Protein AF-A0A497SD34-F1 (afdb_monomer)

Sequence (184 aa):
MWEIKKKVIQKITNEESRISRSPGRIFIALFVFFVISQVVYNSGVLFSMNYYTEDKYITIWSDIILSLSGSSPEMGFFYISIIFGMVASILFVSVYMFLGRGLKKGPMERGLEYGMLVFMVGILPSSFFLYLLFNITEIIALWTFQNLIVYMAGGLAVGGILSEPIEKPAVNEEKTDRNRDKSQ

Solvent-accessible surface area (backbone atoms only — not comparable to full-atom values): 10232 Å² total; per-residue (Å²): 113,68,70,57,52,51,53,50,52,52,48,54,61,63,69,60,51,52,65,57,81,51,64,68,44,51,54,51,32,31,51,51,33,29,51,49,41,50,54,52,50,56,55,44,48,68,74,46,48,64,64,76,70,38,77,92,42,54,88,74,52,51,69,66,58,54,64,47,46,72,89,47,89,39,70,64,61,57,52,50,52,51,52,52,37,49,53,50,18,52,50,54,51,51,49,41,69,64,56,52,62,77,42,92,46,56,44,45,59,33,11,34,52,50,12,48,47,50,33,60,70,54,48,49,54,52,47,54,52,49,39,75,74,66,71,49,63,68,65,48,52,51,51,52,52,49,47,46,50,36,30,36,54,32,18,29,50,36,20,51,56,32,36,56,81,79,74,70,75,76,75,74,66,84,62,66,63,72,65,62,77,77,75,123

Mean predicted aligned error: 10.29 Å

Radius of gyration: 24.01 Å; Cα contacts (8 Å, |Δi|>4): 146; chains: 1; bounding box: 76×30×66 Å

Secondary structure (DSSP, 8-state):
-HHHHHHHHHHHHHHS--B---HHHHHHHHHHHHHHHHHHHHHHHHHHHHHHHSGGGGGGS-HHHHHHTSSS--HHHHHHHHHHHHHHHHHHHHHHHHHGGG--S-HHHHHHHHHHHHIIIIIHHHHHHHHHHH--HHHHHHHHHHHHHHHHHHHHHHHHHHBPP-------GGGTGGGTTT--

Foldseek 3Di:
DVVVVVVVVVVLLVLQAQQDPPVVLLVVLLVVLLVLLCVLVVVLCVVCVVLCVDPVNVVVDDVVCVVCPVPHVDCVVVVVSSVVSSVVSCVLLVVCSVCLRVDRDALQVSLQVSLVCCLVVPPPVVLVVCCVVRVPVPSSVSVSVSSSSSSRVSSRSSSVSRDDPSPPPPPCPVPPVVVVVVPD

pLDDT: mean 80.27, std 16.06, range [43.84, 97.75]

Structure (mmCIF, N/CA/C/O backbone):
data_AF-A0A497SD34-F1
#
_entry.id   AF-A0A497SD34-F1
#
loop_
_atom_site.group_PDB
_atom_site.id
_atom_site.type_symbol
_atom_site.label_atom_id
_atom_site.label_alt_id
_atom_site.label_comp_id
_atom_site.label_asym_id
_atom_site.label_entity_id
_atom_site.label_seq_id
_atom_site.pdbx_PDB_ins_code
_atom_site.Cartn_x
_atom_site.Cartn_y
_atom_site.Cartn_z
_atom_site.occupancy
_atom_site.B_iso_or_equiv
_atom_site.auth_seq_id
_atom_site.auth_comp_id
_atom_site.auth_asym_id
_atom_site.auth_atom_id
_atom_site.pdbx_PDB_model_num
ATOM 1 N N . MET A 1 1 ? -35.160 18.254 28.421 1.00 61.06 1 MET A N 1
ATOM 2 C CA . MET A 1 1 ? -35.106 17.786 27.011 1.00 61.06 1 MET A CA 1
ATOM 3 C C . MET A 1 1 ? -33.742 18.040 26.349 1.00 61.06 1 MET A C 1
ATOM 5 O O . MET A 1 1 ? -33.233 17.143 25.688 1.00 61.06 1 MET A O 1
ATOM 9 N N . TRP A 1 2 ? -33.110 19.203 26.557 1.00 66.44 2 TRP A N 1
ATOM 10 C CA . TRP A 1 2 ? -31.787 19.540 25.995 1.00 66.44 2 TRP A CA 1
ATOM 11 C C . TRP A 1 2 ? -30.629 18.653 26.501 1.00 66.44 2 TRP A C 1
ATOM 13 O O . TRP A 1 2 ? -29.853 18.135 25.703 1.00 66.44 2 TRP A O 1
ATOM 23 N N . GLU A 1 3 ? -30.586 18.367 27.804 1.00 72.44 3 GLU A N 1
ATOM 24 C CA . GLU A 1 3 ? -29.583 17.476 28.420 1.00 72.44 3 GLU A CA 1
ATOM 25 C C . GLU A 1 3 ? -29.652 16.024 27.914 1.00 72.44 3 GLU A C 1
ATOM 27 O O . GLU A 1 3 ? -28.634 15.352 27.752 1.00 72.44 3 GLU A O 1
ATOM 32 N N . ILE A 1 4 ? -30.857 15.546 27.587 1.00 73.75 4 ILE A N 1
ATOM 33 C CA . ILE A 1 4 ? -31.065 14.200 27.034 1.00 73.75 4 ILE A CA 1
ATOM 34 C C . ILE A 1 4 ? -30.513 14.138 25.607 1.00 73.75 4 ILE A C 1
ATOM 36 O O . ILE A 1 4 ? -29.789 13.204 25.275 1.00 73.75 4 ILE A O 1
ATOM 40 N N . LYS A 1 5 ? -30.767 15.168 24.786 1.00 73.38 5 LYS A N 1
ATOM 41 C CA . LYS A 1 5 ? -30.186 15.255 23.439 1.00 73.38 5 LYS A CA 1
ATOM 42 C C . LYS A 1 5 ? -28.658 15.303 23.483 1.00 73.38 5 LYS A C 1
ATOM 44 O O . LYS A 1 5 ? -28.029 14.589 22.712 1.00 73.38 5 LYS A O 1
ATOM 49 N N . LYS A 1 6 ? -28.056 16.063 24.407 1.00 72.69 6 LYS A N 1
ATOM 50 C CA . LYS A 1 6 ? -26.592 16.093 24.581 1.00 72.69 6 LYS A CA 1
ATOM 51 C C . LYS A 1 6 ? -26.019 14.723 24.925 1.00 72.69 6 LYS A C 1
ATOM 53 O O . LYS A 1 6 ? -25.099 14.280 24.248 1.00 72.69 6 LYS A O 1
ATOM 58 N N . LYS A 1 7 ? -26.587 14.023 25.912 1.00 67.38 7 LYS A N 1
ATOM 59 C CA . LYS A 1 7 ? -26.113 12.683 26.296 1.00 67.38 7 LYS A CA 1
ATOM 60 C C . LYS A 1 7 ? -26.270 11.658 25.176 1.00 67.38 7 LYS A C 1
ATOM 62 O O . LYS A 1 7 ? -25.373 10.846 24.984 1.00 67.38 7 LYS A O 1
ATOM 67 N N . VAL A 1 8 ? -27.366 11.714 24.420 1.00 65.88 8 VAL A N 1
ATOM 68 C CA . VAL A 1 8 ? -27.593 10.821 23.273 1.00 65.88 8 VAL A CA 1
ATOM 69 C C . VAL A 1 8 ? -26.589 11.107 22.155 1.00 65.88 8 VAL A C 1
ATOM 71 O O . VAL A 1 8 ? -25.939 10.183 21.683 1.00 65.88 8 VAL A O 1
ATOM 74 N N . ILE A 1 9 ? -26.377 12.376 21.798 1.00 60.44 9 ILE A N 1
ATOM 75 C CA . ILE A 1 9 ? -25.391 12.769 20.778 1.00 60.44 9 ILE A CA 1
ATOM 76 C C . ILE A 1 9 ? -23.980 12.364 21.212 1.00 60.44 9 ILE A C 1
ATOM 78 O O . ILE A 1 9 ? -23.229 11.798 20.424 1.00 60.44 9 ILE A O 1
ATOM 82 N N . GLN A 1 10 ? -23.623 12.589 22.474 1.00 59.44 10 GLN A N 1
ATOM 83 C CA . GLN A 1 10 ? -22.298 12.276 23.001 1.00 59.44 10 GLN A CA 1
ATOM 84 C C . GLN A 1 10 ? -22.057 10.763 23.103 1.00 59.44 10 GLN A C 1
ATOM 86 O O . GLN A 1 10 ? -20.938 10.312 22.871 1.00 59.44 10 GLN A O 1
ATOM 91 N N . LYS A 1 11 ? -23.100 9.972 23.385 1.00 56.00 11 LYS A N 1
ATOM 92 C CA . LYS A 1 11 ? -23.031 8.506 23.385 1.00 56.00 11 LYS A CA 1
ATOM 93 C C . LYS A 1 11 ? -22.869 7.946 21.969 1.00 56.00 11 LYS A C 1
ATOM 95 O O . LYS A 1 11 ? -21.960 7.155 21.759 1.00 56.00 11 LYS A O 1
ATOM 100 N N . ILE A 1 12 ? -23.648 8.442 21.003 1.00 56.28 12 ILE A N 1
ATOM 101 C CA . ILE A 1 12 ? -23.523 8.071 19.581 1.00 56.28 12 ILE A CA 1
ATOM 102 C C . ILE A 1 12 ? -22.124 8.428 19.057 1.00 56.28 12 ILE A C 1
ATOM 104 O O . ILE A 1 12 ? -21.470 7.613 18.416 1.00 56.28 12 ILE A O 1
ATOM 108 N N . THR A 1 13 ? -21.610 9.607 19.423 1.00 53.09 13 THR A N 1
ATOM 109 C CA . THR A 1 13 ? -20.268 10.055 19.010 1.00 53.09 13 THR A CA 1
ATOM 110 C C . THR A 1 13 ? -19.147 9.201 19.625 1.00 53.09 13 THR A C 1
ATOM 112 O O . THR A 1 13 ? -18.112 9.010 18.996 1.00 53.09 13 THR A O 1
ATOM 115 N N . ASN A 1 14 ? -19.337 8.666 20.838 1.00 51.91 14 ASN A N 1
ATOM 116 C CA . ASN A 1 14 ? -18.354 7.800 21.505 1.00 51.91 14 ASN A CA 1
ATOM 117 C C . ASN A 1 14 ? -18.433 6.322 21.080 1.00 51.91 14 ASN A C 1
ATOM 119 O O . ASN A 1 14 ? -17.429 5.619 21.196 1.00 51.91 14 ASN A O 1
ATOM 123 N N . GLU A 1 15 ? -19.590 5.846 20.613 1.00 50.09 15 GLU A N 1
ATOM 124 C CA . GLU A 1 15 ? -19.766 4.486 20.077 1.00 50.09 15 GLU A CA 1
ATOM 125 C C . GLU A 1 15 ? -19.260 4.361 18.626 1.00 50.09 15 GLU A C 1
ATOM 127 O O . GLU A 1 15 ? -18.756 3.306 18.251 1.00 50.09 15 GLU A O 1
ATOM 132 N N . GLU A 1 16 ? -19.295 5.430 17.821 1.00 51.03 16 GLU A N 1
ATOM 133 C CA . GLU A 1 16 ? -18.934 5.366 16.393 1.00 51.03 16 GLU A CA 1
ATOM 134 C C . GLU A 1 16 ? -17.423 5.339 16.076 1.00 51.03 16 GLU A C 1
ATOM 136 O O . GLU A 1 16 ? -17.045 5.008 14.950 1.00 51.03 16 GLU A O 1
ATOM 141 N N . SER A 1 17 ? -16.513 5.675 17.001 1.00 52.88 17 SER A N 1
ATOM 142 C CA . SER A 1 17 ? -15.123 5.997 16.611 1.00 52.88 17 SER A CA 1
ATOM 143 C C . SER A 1 17 ? -14.003 5.314 17.401 1.00 52.88 17 SER A C 1
ATOM 145 O O . SER A 1 17 ? -12.902 5.871 17.503 1.00 52.88 17 SER A O 1
ATOM 147 N N . ARG A 1 18 ? -14.209 4.113 17.949 1.00 68.25 18 ARG A N 1
ATOM 148 C CA . ARG A 1 18 ? -13.111 3.399 18.623 1.00 68.25 18 ARG A CA 1
ATOM 149 C C . ARG A 1 18 ? -12.191 2.682 17.632 1.00 68.25 18 ARG A C 1
ATOM 151 O O . ARG A 1 18 ? -12.310 1.489 17.367 1.00 68.25 18 ARG A O 1
ATOM 158 N N . ILE A 1 19 ? -11.240 3.443 17.089 1.00 74.88 19 ILE A N 1
ATOM 159 C CA . ILE A 1 19 ? -10.008 2.879 16.528 1.00 74.88 19 ILE A CA 1
ATOM 160 C C . ILE A 1 19 ? -9.183 2.347 17.700 1.00 74.88 19 ILE A C 1
ATOM 162 O O . ILE A 1 19 ? -8.800 3.108 18.593 1.00 74.88 19 ILE A O 1
ATOM 166 N N . SER A 1 20 ? -8.899 1.049 17.684 1.00 76.44 20 SER A N 1
ATOM 167 C CA . SER A 1 20 ? -8.093 0.394 18.701 1.00 76.44 20 SER A CA 1
ATOM 168 C C . SER A 1 20 ? -6.677 0.959 18.709 1.00 76.44 20 SER A C 1
ATOM 170 O O . SER A 1 20 ? -6.015 1.051 17.677 1.00 76.44 20 SER A O 1
ATOM 172 N N . ARG A 1 21 ? -6.196 1.309 19.903 1.00 77.44 21 ARG A N 1
ATOM 173 C CA . ARG A 1 21 ? -4.810 1.747 20.140 1.00 77.44 21 ARG A CA 1
ATOM 174 C C . ARG A 1 21 ? -3.919 0.625 20.665 1.00 77.44 21 ARG A C 1
ATOM 176 O O . ARG A 1 21 ? -2.822 0.890 21.148 1.00 77.44 21 ARG A O 1
ATOM 183 N N . SER A 1 22 ? -4.401 -0.615 20.626 1.00 87.69 22 SER A N 1
ATOM 184 C CA . SER A 1 22 ? -3.612 -1.746 21.101 1.00 87.69 22 SER A CA 1
ATOM 185 C C . SER A 1 22 ? -2.403 -1.954 20.178 1.00 87.69 22 SER A C 1
ATOM 187 O O . SER A 1 22 ? -2.580 -2.084 18.963 1.00 87.69 22 SER A O 1
ATOM 189 N N . PRO A 1 23 ? -1.174 -2.006 20.723 1.00 89.69 23 PRO A N 1
ATOM 190 C CA . PRO A 1 23 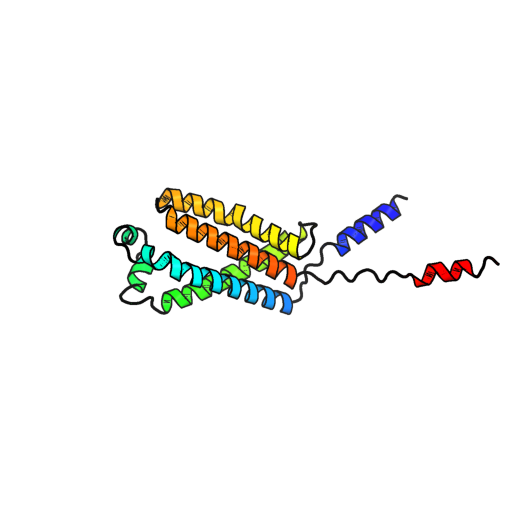? 0.031 -2.135 19.908 1.00 89.69 23 PRO A CA 1
ATOM 191 C C . PRO A 1 23 ? -0.003 -3.404 19.048 1.00 89.69 23 PRO A C 1
ATOM 193 O O . PRO A 1 23 ? 0.360 -3.355 17.879 1.00 89.69 23 PRO A O 1
ATOM 196 N N . GLY A 1 24 ? -0.544 -4.512 19.571 1.00 92.31 24 GLY A N 1
ATOM 197 C CA . GLY A 1 24 ? -0.685 -5.763 18.821 1.00 92.31 24 GLY A CA 1
ATOM 198 C C . GLY A 1 24 ? -1.530 -5.627 17.549 1.00 92.31 24 GLY A C 1
ATOM 199 O O . GLY A 1 24 ? -1.120 -6.099 16.494 1.00 92.31 24 GLY A O 1
ATOM 200 N N . ARG A 1 25 ? -2.671 -4.927 17.601 1.00 92.25 25 ARG A N 1
ATOM 201 C CA . ARG A 1 25 ? -3.522 -4.732 16.411 1.00 92.25 25 ARG A CA 1
ATOM 202 C C . ARG A 1 25 ? -2.874 -3.799 15.395 1.00 92.25 25 ARG A C 1
ATOM 204 O O . ARG A 1 25 ? -3.052 -4.007 14.200 1.00 92.25 25 ARG A O 1
ATOM 211 N N . ILE A 1 26 ? -2.090 -2.825 15.858 1.00 94.38 26 ILE A N 1
ATOM 212 C CA . ILE A 1 26 ? -1.293 -1.956 14.984 1.00 94.38 26 ILE A CA 1
ATOM 213 C C . ILE A 1 26 ? -0.243 -2.789 14.244 1.00 94.38 26 ILE A C 1
ATOM 215 O O . ILE A 1 26 ? -0.182 -2.718 13.022 1.00 94.38 26 ILE A O 1
ATOM 219 N N . PHE A 1 27 ? 0.519 -3.637 14.944 1.00 96.00 27 PHE A N 1
ATOM 220 C CA . PHE A 1 27 ? 1.496 -4.525 14.303 1.00 96.00 27 PHE A CA 1
ATOM 221 C C . PHE A 1 27 ? 0.853 -5.483 13.296 1.00 96.00 27 PHE A C 1
ATOM 223 O O . PHE A 1 27 ? 1.378 -5.651 12.197 1.00 96.00 27 PHE A O 1
ATOM 230 N N . ILE A 1 28 ? -0.307 -6.057 13.624 1.00 96.00 28 ILE A N 1
ATOM 231 C CA . ILE A 1 28 ? -1.051 -6.918 12.696 1.00 96.00 28 ILE A CA 1
ATOM 232 C C . ILE A 1 28 ? -1.504 -6.120 11.466 1.00 96.00 28 ILE A C 1
ATOM 234 O O . ILE A 1 28 ? -1.324 -6.586 10.347 1.00 96.00 28 ILE A O 1
ATOM 238 N N . ALA A 1 29 ? -2.040 -4.910 11.643 1.00 95.81 29 ALA A N 1
ATOM 239 C CA . ALA A 1 29 ? -2.465 -4.062 10.530 1.00 95.81 29 ALA A CA 1
ATOM 240 C C . ALA A 1 29 ? -1.293 -3.681 9.610 1.00 95.81 29 ALA A C 1
ATOM 242 O O . ALA A 1 29 ? -1.430 -3.750 8.389 1.00 95.81 29 ALA A O 1
ATOM 243 N N . LEU A 1 30 ? -0.136 -3.335 10.190 1.00 96.88 30 LEU A N 1
ATOM 244 C CA . LEU A 1 30 ? 1.100 -3.055 9.454 1.00 96.88 30 LEU A CA 1
ATOM 245 C C . LEU A 1 30 ? 1.537 -4.259 8.625 1.00 96.88 30 LEU A C 1
ATOM 247 O O . LEU A 1 30 ? 1.790 -4.128 7.430 1.00 96.88 30 LEU A O 1
ATOM 251 N N . PHE A 1 31 ? 1.595 -5.431 9.255 1.00 97.69 31 PHE A N 1
ATOM 252 C CA . PHE A 1 31 ? 2.020 -6.659 8.599 1.00 97.69 31 PHE A CA 1
ATOM 253 C C . PHE A 1 31 ? 1.056 -7.075 7.483 1.00 97.69 31 PHE A C 1
ATOM 255 O O . PHE A 1 31 ? 1.489 -7.424 6.390 1.00 97.69 31 PHE A O 1
ATOM 262 N N . VAL A 1 32 ? -0.254 -6.990 7.721 1.00 97.50 32 VAL A N 1
ATOM 263 C CA . VAL A 1 32 ? -1.266 -7.346 6.720 1.00 97.50 32 VAL A 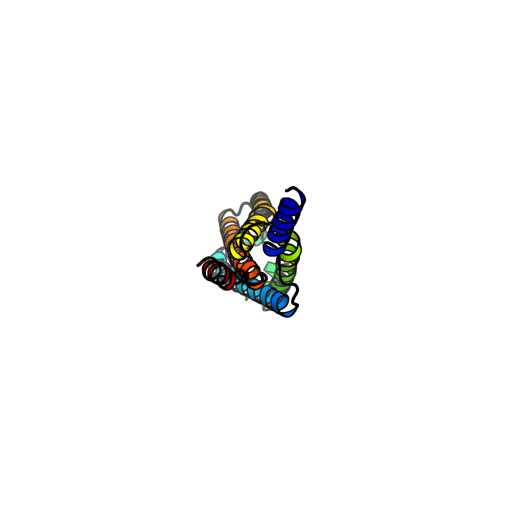CA 1
ATOM 264 C C . VAL A 1 32 ? -1.215 -6.401 5.523 1.00 97.50 32 VAL A C 1
ATOM 266 O O . VAL A 1 32 ? -1.203 -6.873 4.388 1.00 97.50 32 VAL A O 1
ATOM 269 N N . PHE A 1 33 ? -1.127 -5.085 5.744 1.00 97.62 33 PHE A N 1
ATOM 270 C CA . PHE A 1 33 ? -0.975 -4.132 4.643 1.00 97.62 33 PHE A CA 1
ATOM 271 C C . PHE A 1 33 ? 0.316 -4.385 3.853 1.00 97.62 33 PHE A C 1
ATOM 273 O O . PHE A 1 33 ? 0.285 -4.412 2.621 1.00 97.62 33 PHE A O 1
ATOM 280 N N . PHE A 1 34 ? 1.428 -4.644 4.549 1.00 97.75 34 PHE A N 1
ATOM 281 C CA . PHE A 1 34 ? 2.698 -5.004 3.923 1.00 97.75 34 PHE A CA 1
ATOM 282 C C . PHE A 1 34 ? 2.541 -6.220 3.006 1.00 97.75 34 PHE A C 1
ATOM 284 O O . PHE A 1 34 ? 2.872 -6.135 1.825 1.00 97.75 34 PHE A O 1
ATOM 291 N N . VAL A 1 35 ? 1.972 -7.320 3.506 1.00 97.44 35 VAL A N 1
ATOM 292 C CA . VAL A 1 35 ? 1.769 -8.547 2.721 1.00 97.44 35 VAL A CA 1
ATOM 293 C C . VAL A 1 35 ? 0.876 -8.293 1.507 1.00 97.44 35 VAL A C 1
ATOM 295 O O . VAL A 1 35 ? 1.233 -8.704 0.405 1.00 97.44 35 VAL A O 1
ATOM 298 N N . ILE A 1 36 ? -0.242 -7.575 1.674 1.00 97.38 36 ILE A N 1
ATOM 299 C CA . ILE A 1 36 ? -1.132 -7.207 0.560 1.00 97.38 36 ILE A CA 1
ATOM 300 C C . ILE A 1 36 ? -0.346 -6.448 -0.514 1.00 97.38 36 ILE A C 1
ATOM 302 O O . ILE A 1 36 ? -0.405 -6.809 -1.689 1.00 97.38 36 ILE A O 1
ATOM 306 N N . SER A 1 37 ? 0.422 -5.432 -0.112 1.00 96.06 37 SER A N 1
ATOM 307 C CA . SER A 1 37 ? 1.215 -4.629 -1.042 1.00 96.06 37 SER A CA 1
ATOM 308 C C . SER A 1 37 ? 2.248 -5.475 -1.791 1.00 96.06 37 SER A C 1
ATOM 310 O O . SER A 1 37 ? 2.335 -5.395 -3.013 1.00 96.06 37 SER A O 1
ATOM 312 N N . GLN A 1 38 ? 2.961 -6.362 -1.091 1.00 94.81 38 GLN A N 1
ATOM 313 C CA . GLN A 1 38 ? 3.960 -7.236 -1.698 1.00 94.81 38 GLN A CA 1
ATOM 314 C C . GLN A 1 38 ? 3.328 -8.198 -2.701 1.00 94.81 38 GLN A C 1
ATOM 316 O O . GLN A 1 38 ? 3.844 -8.339 -3.805 1.00 94.81 38 GLN A O 1
ATOM 321 N N . VAL A 1 39 ? 2.204 -8.832 -2.364 1.00 95.44 39 VAL A N 1
ATOM 322 C CA . VAL A 1 39 ? 1.530 -9.763 -3.279 1.00 95.44 39 VAL A CA 1
ATOM 323 C C . VAL A 1 39 ? 1.089 -9.048 -4.555 1.00 95.44 39 VAL A C 1
ATOM 325 O O . VAL A 1 39 ? 1.348 -9.544 -5.653 1.00 95.44 39 VAL A O 1
ATOM 328 N N . VAL A 1 40 ? 0.467 -7.874 -4.432 1.00 95.81 40 VAL A N 1
ATOM 329 C CA . VAL A 1 40 ? -0.031 -7.129 -5.596 1.00 95.81 40 VAL A CA 1
ATOM 330 C C . VAL A 1 40 ? 1.121 -6.599 -6.448 1.00 95.81 40 VAL A C 1
ATOM 332 O O . VAL A 1 40 ? 1.089 -6.777 -7.663 1.00 95.81 40 VAL A O 1
ATOM 335 N N . TYR A 1 41 ? 2.157 -6.007 -5.845 1.00 92.06 41 TYR A N 1
ATOM 336 C CA . TYR A 1 41 ? 3.291 -5.476 -6.603 1.00 92.06 41 TYR A CA 1
ATOM 337 C C . TYR A 1 41 ? 4.119 -6.575 -7.265 1.00 92.06 41 TYR A C 1
ATOM 339 O O . TYR A 1 41 ? 4.454 -6.438 -8.437 1.00 92.06 41 TYR A O 1
ATOM 347 N N . ASN A 1 42 ? 4.387 -7.694 -6.583 1.00 89.69 42 ASN A N 1
ATOM 348 C CA . ASN A 1 42 ? 5.103 -8.814 -7.203 1.00 89.69 42 ASN A CA 1
ATOM 349 C C . ASN A 1 42 ? 4.297 -9.425 -8.356 1.00 89.69 42 ASN A C 1
ATOM 351 O O . ASN A 1 42 ? 4.855 -9.684 -9.418 1.00 89.69 42 ASN A O 1
ATOM 355 N N . SER A 1 43 ? 2.978 -9.584 -8.191 1.00 91.00 43 SER A N 1
ATOM 356 C CA . SER A 1 43 ? 2.105 -10.002 -9.299 1.00 91.00 43 SER A CA 1
ATOM 357 C C . SER A 1 43 ? 2.176 -9.001 -10.450 1.00 91.00 43 SER A C 1
ATOM 359 O O . SER A 1 43 ? 2.259 -9.380 -11.612 1.00 91.00 43 SER A O 1
ATOM 361 N N . GLY A 1 44 ? 2.192 -7.714 -10.118 1.00 87.88 44 GLY A N 1
ATOM 362 C CA . GLY A 1 44 ? 2.300 -6.623 -11.065 1.00 87.88 44 GLY A CA 1
ATOM 363 C C . GLY A 1 44 ? 3.568 -6.639 -11.910 1.00 87.88 44 GLY A C 1
ATOM 364 O O . GLY A 1 44 ? 3.481 -6.467 -13.123 1.00 87.88 44 GLY A O 1
ATOM 365 N N . VAL A 1 45 ? 4.716 -6.903 -11.283 1.00 84.38 45 VAL A N 1
ATOM 366 C CA . VAL A 1 45 ? 6.018 -7.020 -11.957 1.00 84.38 45 VAL A CA 1
ATOM 367 C C . VAL A 1 45 ? 6.001 -8.127 -13.010 1.00 84.38 45 VAL A C 1
ATOM 369 O O . VAL A 1 45 ? 6.531 -7.931 -14.101 1.00 84.38 45 VAL A O 1
ATOM 372 N N . LEU A 1 46 ? 5.341 -9.259 -12.734 1.00 85.06 46 LEU A N 1
ATOM 373 C CA . LEU A 1 46 ? 5.215 -10.347 -13.712 1.00 85.06 46 LEU A CA 1
ATOM 374 C C . LEU A 1 46 ? 4.474 -9.897 -14.979 1.00 85.06 46 LEU A C 1
ATOM 376 O O . LEU A 1 46 ? 4.849 -10.293 -16.079 1.00 85.06 46 LEU A O 1
ATOM 380 N N . PHE A 1 47 ? 3.455 -9.044 -14.839 1.00 85.88 47 PHE A N 1
ATOM 381 C CA . PHE A 1 47 ? 2.711 -8.506 -15.981 1.00 85.88 47 PHE A CA 1
ATOM 382 C C . PHE A 1 47 ? 3.441 -7.367 -16.695 1.00 85.88 47 PHE A C 1
ATOM 384 O O . PHE A 1 47 ? 3.237 -7.179 -17.892 1.00 85.88 47 PHE A O 1
ATOM 391 N N . SER A 1 48 ? 4.287 -6.608 -15.993 1.00 84.50 48 SER A N 1
ATOM 392 C CA . SER A 1 48 ? 5.016 -5.481 -16.579 1.00 84.50 48 SER A CA 1
ATOM 393 C C . SER A 1 48 ? 6.425 -5.822 -17.068 1.00 84.50 48 SER A C 1
ATOM 395 O O . SER A 1 48 ? 7.120 -4.927 -17.544 1.00 84.50 48 SER A O 1
ATOM 397 N N . MET A 1 49 ? 6.843 -7.092 -17.007 1.00 80.44 49 MET A N 1
ATOM 398 C CA . MET A 1 49 ? 8.216 -7.512 -17.320 1.00 80.44 49 MET A CA 1
ATOM 399 C C . MET A 1 49 ? 8.691 -7.081 -18.719 1.00 80.44 49 MET A C 1
ATOM 401 O O . MET A 1 49 ? 9.834 -6.655 -18.893 1.00 80.44 49 MET A O 1
ATOM 405 N N . ASN A 1 50 ? 7.795 -7.117 -19.707 1.00 81.62 50 ASN A N 1
ATOM 406 C CA . ASN A 1 50 ? 8.103 -6.726 -21.086 1.00 81.62 50 ASN A CA 1
ATOM 407 C C . ASN A 1 50 ? 8.508 -5.243 -21.190 1.00 81.62 50 ASN A C 1
ATOM 409 O O . ASN A 1 50 ? 9.437 -4.898 -21.913 1.00 81.62 50 ASN A O 1
ATOM 413 N N . TYR A 1 51 ? 7.911 -4.362 -20.383 1.00 80.69 51 TYR A N 1
ATOM 414 C CA . TYR A 1 51 ? 8.241 -2.933 -20.397 1.00 80.69 51 TYR A CA 1
ATOM 415 C C . TYR A 1 51 ? 9.630 -2.618 -19.823 1.00 80.69 51 TYR A C 1
ATOM 417 O O . TYR A 1 51 ? 10.183 -1.559 -20.114 1.00 80.69 51 TYR A O 1
ATOM 425 N N . TYR A 1 52 ? 10.204 -3.514 -19.017 1.00 75.62 52 TYR A N 1
ATOM 426 C CA . TYR A 1 52 ? 11.561 -3.348 -18.486 1.00 75.62 52 TYR A CA 1
ATOM 427 C C . TYR A 1 52 ? 12.645 -3.877 -19.429 1.00 75.62 52 TYR A C 1
ATOM 429 O O . TYR A 1 52 ? 13.818 -3.585 -19.223 1.00 75.62 52 TYR A O 1
ATOM 437 N N . THR A 1 53 ? 12.269 -4.665 -20.437 1.00 76.75 53 THR A N 1
ATOM 438 C CA . THR A 1 53 ? 13.212 -5.350 -21.335 1.00 76.75 53 THR A CA 1
ATOM 439 C C . THR A 1 53 ? 13.197 -4.801 -22.760 1.00 76.75 53 THR A C 1
ATOM 441 O O . THR A 1 53 ? 14.124 -5.061 -23.518 1.00 76.75 53 THR A O 1
ATOM 444 N N . GLU A 1 54 ? 12.184 -4.016 -23.131 1.00 79.56 54 GLU A N 1
ATOM 445 C CA . GLU A 1 54 ? 12.110 -3.367 -24.439 1.00 79.56 54 GLU A CA 1
ATOM 446 C C . GLU A 1 54 ? 13.041 -2.145 -24.544 1.00 79.56 54 GLU A C 1
ATOM 448 O O . GLU A 1 54 ? 12.949 -1.199 -23.756 1.00 79.56 54 GLU A O 1
ATOM 453 N N . ASP A 1 55 ? 13.866 -2.117 -25.598 1.00 78.56 55 ASP A N 1
ATOM 454 C CA . ASP A 1 55 ? 14.894 -1.088 -25.835 1.00 78.56 55 ASP A CA 1
ATOM 455 C C . ASP A 1 55 ? 14.361 0.352 -25.802 1.00 78.56 55 ASP A C 1
ATOM 457 O O . ASP A 1 55 ? 15.039 1.268 -25.334 1.00 78.56 55 ASP A O 1
ATOM 461 N N . LYS A 1 56 ? 13.116 0.570 -26.248 1.00 81.19 56 LYS A N 1
ATOM 462 C CA . LYS A 1 56 ? 12.483 1.902 -26.261 1.00 81.19 56 LYS A CA 1
ATOM 463 C C . LYS A 1 56 ? 12.241 2.495 -24.868 1.00 81.19 56 LYS A C 1
ATOM 465 O O . LYS A 1 56 ? 12.019 3.698 -24.777 1.00 81.19 56 LYS A O 1
ATOM 470 N N . TYR A 1 57 ? 12.252 1.685 -23.807 1.00 75.31 57 TYR A N 1
ATOM 471 C CA . TYR A 1 57 ? 11.976 2.131 -22.435 1.00 75.31 57 TYR A CA 1
ATOM 472 C C . TYR A 1 57 ? 13.223 2.175 -21.548 1.00 75.31 57 TYR A C 1
ATOM 474 O O . TYR A 1 57 ? 13.162 2.720 -20.448 1.00 75.31 57 TYR A O 1
ATOM 482 N N . ILE A 1 58 ? 14.364 1.669 -22.029 1.00 73.50 58 ILE A N 1
ATOM 483 C CA . ILE A 1 58 ? 15.627 1.606 -21.277 1.00 73.50 58 ILE A CA 1
ATOM 484 C C . ILE A 1 58 ? 16.065 2.989 -20.782 1.00 73.50 58 ILE A C 1
ATOM 486 O O . ILE A 1 58 ? 16.485 3.122 -19.640 1.00 73.50 58 ILE A O 1
ATOM 490 N N . THR A 1 59 ? 15.897 4.034 -21.592 1.00 74.56 59 THR A N 1
ATOM 491 C CA . THR A 1 59 ? 16.317 5.410 -21.267 1.00 74.56 59 THR A CA 1
ATOM 492 C C . THR A 1 59 ? 15.504 6.081 -20.157 1.00 74.56 59 THR A C 1
ATOM 494 O O . THR A 1 59 ? 15.897 7.139 -19.670 1.00 74.56 59 THR A O 1
ATOM 497 N N . ILE A 1 60 ? 14.363 5.501 -19.774 1.00 74.44 60 ILE A N 1
ATOM 498 C CA . ILE A 1 60 ? 13.450 6.051 -18.763 1.00 74.44 60 ILE A CA 1
ATOM 499 C C . ILE A 1 60 ? 13.754 5.477 -17.376 1.00 74.44 60 ILE A C 1
ATOM 501 O O . ILE A 1 60 ? 13.469 6.103 -16.351 1.00 74.44 60 ILE A O 1
ATOM 505 N N . TRP A 1 61 ? 14.359 4.294 -17.327 1.00 73.25 61 TRP A N 1
ATOM 506 C CA . TRP A 1 61 ? 14.773 3.675 -16.081 1.00 73.25 61 TRP A CA 1
ATOM 507 C C . TRP A 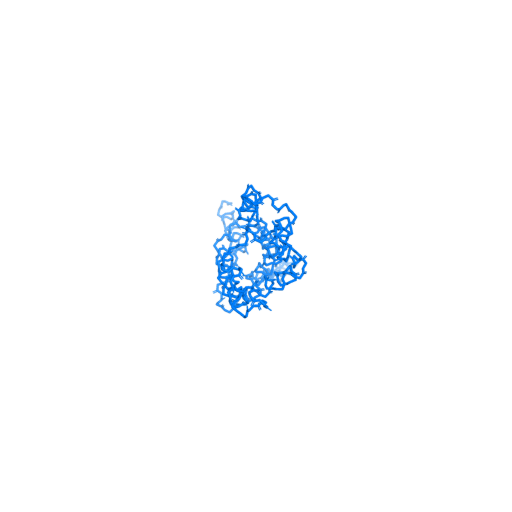1 61 ? 16.001 4.389 -15.524 1.00 73.25 61 TRP A C 1
ATOM 509 O O . TRP A 1 61 ? 16.912 4.758 -16.260 1.00 73.25 61 TRP A O 1
ATOM 519 N N . SER A 1 62 ? 16.025 4.610 -14.208 1.00 66.56 62 SER A N 1
ATOM 520 C CA . SER A 1 62 ? 17.188 5.229 -13.577 1.00 66.56 62 SER A CA 1
ATOM 521 C C . SER A 1 62 ? 18.420 4.339 -13.742 1.00 66.56 62 SER A C 1
ATOM 523 O O . SER A 1 62 ? 18.307 3.111 -13.732 1.00 66.56 62 SER A O 1
ATOM 525 N N . ASP A 1 63 ? 19.606 4.949 -13.793 1.00 63.16 63 ASP A N 1
ATOM 526 C CA . ASP A 1 63 ? 20.884 4.222 -13.807 1.00 63.16 63 ASP A CA 1
ATOM 527 C C . ASP A 1 63 ? 20.994 3.228 -12.644 1.00 63.16 63 ASP A C 1
ATOM 529 O O . ASP A 1 63 ? 21.670 2.212 -12.754 1.00 63.16 63 ASP A O 1
ATOM 533 N N . ILE A 1 64 ? 20.287 3.473 -11.536 1.00 60.44 64 ILE A N 1
ATOM 534 C CA . ILE A 1 64 ? 20.168 2.542 -10.410 1.00 60.44 64 ILE A CA 1
ATOM 535 C C . ILE A 1 64 ? 19.452 1.258 -10.851 1.00 60.44 64 ILE A C 1
ATOM 537 O O . ILE A 1 64 ? 19.961 0.172 -10.616 1.00 60.44 64 ILE A O 1
ATOM 541 N N . ILE A 1 65 ? 18.305 1.356 -11.526 1.00 61.66 65 ILE A N 1
ATOM 542 C CA . ILE A 1 65 ? 17.573 0.183 -12.028 1.00 61.66 65 ILE A CA 1
ATOM 543 C C . ILE A 1 65 ? 18.395 -0.544 -13.096 1.00 61.66 65 ILE A C 1
ATOM 545 O O . ILE A 1 65 ? 18.471 -1.769 -13.068 1.00 61.66 65 ILE A O 1
ATOM 549 N N . LEU A 1 66 ? 19.057 0.198 -13.987 1.00 64.25 66 LEU A N 1
ATOM 550 C CA . LEU A 1 66 ? 19.871 -0.386 -15.053 1.00 64.25 66 LEU A CA 1
ATOM 551 C C . LEU A 1 66 ? 21.133 -1.076 -14.519 1.00 64.25 66 LEU A C 1
ATOM 553 O O . LEU A 1 66 ? 21.423 -2.201 -14.923 1.00 64.25 66 LEU A O 1
ATOM 557 N N . SER A 1 67 ? 21.835 -0.460 -13.566 1.00 59.22 67 SER A N 1
ATOM 558 C CA . SER A 1 67 ? 23.029 -1.040 -12.930 1.00 59.22 67 SER A CA 1
ATOM 559 C C . SER A 1 67 ? 22.714 -2.259 -12.061 1.00 59.22 67 SER A C 1
ATOM 561 O O . SER A 1 67 ? 23.504 -3.195 -12.055 1.00 59.22 67 SER A O 1
ATOM 563 N N . LEU A 1 68 ? 21.544 -2.298 -11.410 1.00 55.78 68 LEU A N 1
ATOM 564 C CA . LEU A 1 68 ? 21.027 -3.480 -10.700 1.00 55.78 68 LEU A CA 1
ATOM 565 C C . LEU A 1 68 ? 20.488 -4.577 -11.637 1.00 55.78 68 LEU A C 1
ATOM 567 O O . LEU A 1 68 ? 20.299 -5.712 -11.207 1.00 55.78 68 LEU A O 1
ATOM 571 N N . SER A 1 69 ? 20.195 -4.248 -12.898 1.00 54.00 69 SER A N 1
ATOM 572 C CA . SER A 1 69 ? 19.650 -5.181 -13.898 1.00 54.00 69 SER A CA 1
ATOM 573 C C . SER A 1 69 ? 20.714 -5.840 -14.778 1.00 54.00 69 SER A C 1
ATOM 575 O O . SER A 1 69 ? 20.374 -6.572 -15.709 1.00 54.00 69 SER A O 1
ATOM 577 N N . GLY A 1 70 ? 21.999 -5.611 -14.482 1.00 47.94 70 GLY A N 1
ATOM 578 C CA . GLY A 1 70 ? 23.124 -6.286 -15.119 1.00 47.94 70 GLY A CA 1
ATOM 579 C C . GLY A 1 70 ? 23.051 -7.800 -14.912 1.00 47.94 70 GLY A C 1
ATOM 580 O O . GLY A 1 70 ? 23.665 -8.344 -14.006 1.00 47.94 70 GLY A O 1
ATOM 581 N N . SER A 1 71 ? 22.324 -8.484 -15.796 1.00 43.84 71 SER A N 1
ATOM 582 C CA . SER A 1 71 ? 22.188 -9.938 -15.988 1.00 43.84 71 SER A CA 1
ATOM 583 C C . SER A 1 71 ? 21.275 -10.765 -15.065 1.00 43.84 71 SER A C 1
ATOM 585 O O . SER A 1 71 ? 21.085 -11.945 -15.350 1.00 43.84 71 SER A O 1
ATOM 587 N N . SER A 1 72 ? 20.607 -10.197 -14.060 1.00 44.72 72 SER A N 1
ATOM 588 C CA . SER A 1 72 ? 19.441 -10.792 -13.362 1.00 44.72 72 SER A CA 1
ATOM 589 C C . SER A 1 72 ? 18.824 -9.736 -12.441 1.00 44.72 72 SER A C 1
ATOM 591 O O . SER A 1 72 ? 19.560 -8.845 -12.035 1.00 44.72 72 SER A O 1
ATOM 593 N N . PRO A 1 73 ? 17.531 -9.791 -12.062 1.00 52.97 73 PRO A N 1
ATOM 594 C CA . PRO A 1 73 ? 17.012 -8.929 -11.002 1.00 52.97 73 PRO A CA 1
ATOM 595 C C . PRO A 1 73 ? 17.749 -9.269 -9.699 1.00 52.97 73 PRO A C 1
ATOM 597 O O . PRO A 1 73 ? 17.420 -10.234 -9.008 1.00 52.97 73 PRO A O 1
ATOM 600 N N . GLU A 1 74 ? 18.822 -8.534 -9.416 1.00 56.88 74 GLU A N 1
ATOM 601 C CA . GLU A 1 74 ? 19.689 -8.762 -8.273 1.00 56.88 74 GLU A CA 1
ATOM 602 C C . GLU A 1 74 ? 18.895 -8.585 -6.978 1.00 56.88 74 GLU A C 1
ATOM 604 O O . GLU A 1 74 ? 18.006 -7.732 -6.870 1.00 56.88 74 GLU A O 1
ATOM 609 N N . MET A 1 75 ? 19.254 -9.365 -5.955 1.00 61.22 75 MET A N 1
ATOM 610 C CA . MET A 1 75 ? 18.622 -9.324 -4.632 1.00 61.22 75 MET A CA 1
ATOM 611 C C . MET A 1 75 ? 18.481 -7.900 -4.058 1.00 61.22 75 MET A C 1
ATOM 613 O O . MET A 1 75 ? 17.605 -7.660 -3.231 1.00 61.22 75 MET A O 1
ATOM 617 N N . GLY A 1 76 ? 19.296 -6.938 -4.509 1.00 67.75 76 GLY A N 1
ATOM 618 C CA . GLY A 1 76 ? 19.202 -5.529 -4.132 1.00 67.75 76 GLY A CA 1
ATOM 619 C C . GLY A 1 76 ? 17.834 -4.895 -4.403 1.00 67.75 76 GLY A C 1
ATOM 620 O O . GLY A 1 76 ? 17.286 -4.259 -3.503 1.00 67.75 76 GLY A O 1
ATOM 621 N N . PHE A 1 77 ? 17.229 -5.110 -5.579 1.00 71.75 77 PHE A N 1
ATOM 622 C CA . PHE A 1 77 ? 15.902 -4.549 -5.877 1.00 71.75 77 PHE A CA 1
ATOM 623 C C . PHE A 1 77 ? 14.832 -5.143 -4.955 1.00 71.75 77 PHE A C 1
ATOM 625 O O . PHE A 1 77 ? 13.984 -4.425 -4.423 1.00 71.75 77 PHE A O 1
ATOM 632 N N . PHE A 1 78 ? 14.924 -6.448 -4.690 1.00 77.38 78 PHE A N 1
ATOM 633 C CA . PHE A 1 78 ? 14.039 -7.138 -3.759 1.00 77.38 78 PHE A CA 1
ATOM 634 C C . PHE A 1 78 ? 14.148 -6.564 -2.336 1.00 77.38 78 PHE A C 1
ATOM 636 O O . PHE A 1 78 ? 13.128 -6.192 -1.752 1.00 77.38 78 PHE A O 1
ATOM 643 N N . TYR A 1 79 ? 15.359 -6.387 -1.796 1.00 81.50 79 TYR A N 1
ATOM 644 C CA . TYR A 1 79 ? 15.546 -5.788 -0.467 1.00 81.50 79 TYR A CA 1
ATOM 645 C C . TYR A 1 79 ? 15.029 -4.350 -0.391 1.00 81.50 79 TYR A C 1
ATOM 647 O O . TYR A 1 79 ? 14.353 -3.987 0.573 1.00 81.50 79 TYR A O 1
ATOM 655 N N . ILE A 1 80 ? 15.292 -3.544 -1.422 1.00 83.44 80 ILE A N 1
ATOM 656 C CA . ILE A 1 80 ? 14.776 -2.177 -1.520 1.00 83.44 80 ILE A CA 1
ATOM 657 C C . ILE A 1 80 ? 13.241 -2.195 -1.499 1.00 83.44 80 ILE A C 1
ATOM 659 O O . ILE A 1 80 ? 12.632 -1.466 -0.716 1.00 83.44 80 ILE A O 1
ATOM 663 N N . SER A 1 81 ? 12.605 -3.073 -2.279 1.00 84.50 81 SER A N 1
ATOM 664 C CA . SER A 1 81 ? 11.142 -3.192 -2.326 1.00 84.50 81 SER A CA 1
ATOM 665 C C . SER A 1 81 ? 10.527 -3.578 -0.974 1.00 84.50 81 SER A C 1
ATOM 667 O O . SER A 1 81 ? 9.471 -3.060 -0.603 1.00 84.50 81 SER A O 1
ATOM 669 N N . ILE A 1 82 ? 11.208 -4.425 -0.191 1.00 90.12 82 ILE A N 1
ATOM 670 C CA . ILE A 1 82 ? 10.788 -4.782 1.169 1.00 90.12 82 ILE A CA 1
ATOM 671 C C . ILE A 1 82 ? 10.864 -3.560 2.084 1.00 90.12 82 ILE A C 1
ATOM 673 O O . ILE A 1 82 ? 9.899 -3.268 2.791 1.00 90.12 82 ILE A O 1
ATOM 677 N N . ILE A 1 83 ? 11.979 -2.825 2.058 1.00 91.44 83 ILE A N 1
ATOM 678 C CA . ILE A 1 83 ? 12.183 -1.643 2.906 1.00 91.44 83 ILE A CA 1
ATOM 679 C C . ILE A 1 83 ? 11.131 -0.575 2.591 1.00 91.44 83 ILE A C 1
ATOM 681 O O . ILE A 1 83 ? 10.448 -0.094 3.498 1.00 91.44 83 ILE A O 1
ATOM 685 N N . PHE A 1 84 ? 10.943 -0.242 1.312 1.00 90.31 84 PHE A N 1
ATOM 686 C CA . PHE A 1 84 ? 9.918 0.717 0.900 1.00 90.31 84 PHE A CA 1
ATOM 687 C C . PHE A 1 84 ? 8.508 0.224 1.232 1.00 90.31 84 PHE A C 1
ATOM 689 O O . PHE A 1 84 ? 7.685 1.017 1.687 1.00 90.31 84 PHE A O 1
ATOM 696 N N . GLY A 1 85 ? 8.236 -1.076 1.094 1.00 93.31 85 GLY A N 1
ATOM 697 C CA . GLY A 1 85 ? 6.971 -1.676 1.509 1.00 93.31 85 GLY A CA 1
ATOM 698 C C . GLY A 1 85 ? 6.707 -1.510 3.007 1.00 93.31 85 GLY A C 1
ATOM 699 O O . GLY A 1 85 ? 5.597 -1.148 3.404 1.00 93.31 85 GLY A O 1
ATOM 700 N N . MET A 1 86 ? 7.717 -1.716 3.855 1.00 95.44 86 MET A N 1
ATOM 701 C CA . MET A 1 86 ? 7.595 -1.499 5.300 1.00 95.44 86 MET A CA 1
ATOM 702 C C . MET A 1 86 ? 7.325 -0.028 5.626 1.00 95.44 86 MET A C 1
ATOM 704 O O . MET A 1 86 ? 6.395 0.269 6.376 1.00 95.44 86 MET A O 1
ATOM 708 N N . VAL A 1 87 ? 8.081 0.897 5.026 1.00 96.44 87 VAL A N 1
ATOM 709 C CA . VAL A 1 87 ? 7.879 2.343 5.212 1.00 96.44 87 VAL A CA 1
ATOM 710 C C . VAL A 1 87 ? 6.474 2.758 4.769 1.00 96.44 87 VAL A C 1
ATOM 712 O O . VAL A 1 87 ? 5.769 3.435 5.518 1.00 96.44 87 VAL A O 1
ATOM 715 N N . ALA A 1 88 ? 6.026 2.300 3.599 1.00 94.50 88 ALA A N 1
ATOM 716 C CA . ALA A 1 88 ? 4.684 2.568 3.094 1.00 94.50 88 ALA A CA 1
ATOM 717 C C . ALA A 1 88 ? 3.600 2.030 4.039 1.00 94.50 88 ALA A C 1
ATOM 719 O O . ALA A 1 88 ? 2.614 2.719 4.292 1.00 94.50 88 ALA A O 1
ATOM 720 N N . SER A 1 89 ? 3.805 0.843 4.616 1.00 96.44 89 SER A N 1
ATOM 721 C CA . SER A 1 89 ? 2.877 0.243 5.583 1.00 96.44 89 SER A CA 1
ATOM 722 C C . SER A 1 89 ? 2.769 1.073 6.857 1.00 96.44 89 SER A C 1
ATOM 724 O O . SER A 1 89 ? 1.662 1.369 7.312 1.00 96.44 89 SER A O 1
ATOM 726 N N . ILE A 1 90 ? 3.913 1.508 7.396 1.00 96.75 90 ILE A N 1
ATOM 727 C CA . ILE A 1 90 ? 3.979 2.387 8.568 1.00 96.75 90 ILE A CA 1
ATOM 728 C C . ILE A 1 90 ? 3.222 3.682 8.300 1.00 96.75 90 ILE A C 1
ATOM 730 O O . ILE A 1 90 ? 2.369 4.062 9.105 1.00 96.75 90 ILE A O 1
ATOM 734 N N . LEU A 1 91 ? 3.485 4.333 7.168 1.00 96.19 91 LEU A N 1
ATOM 735 C CA . LEU A 1 91 ? 2.817 5.576 6.797 1.00 96.19 91 LEU A CA 1
ATOM 736 C C . LEU A 1 91 ? 1.310 5.373 6.622 1.00 96.19 91 LEU A C 1
ATOM 738 O O . LEU A 1 91 ? 0.525 6.103 7.226 1.00 96.19 91 LEU A O 1
ATOM 742 N N . PHE A 1 92 ? 0.895 4.357 5.864 1.00 96.00 92 PHE A N 1
ATOM 743 C CA . PHE A 1 92 ? -0.514 4.107 5.570 1.00 96.00 92 PHE A CA 1
ATOM 744 C C . PHE A 1 92 ? -1.330 3.838 6.838 1.00 96.00 92 PHE A C 1
ATOM 746 O O . PHE A 1 92 ? -2.377 4.458 7.035 1.00 96.00 92 PHE A O 1
ATOM 753 N N . VAL A 1 93 ? -0.847 2.961 7.723 1.00 95.62 93 VAL A N 1
ATOM 754 C CA . VAL A 1 93 ? -1.539 2.633 8.980 1.00 95.62 93 VAL A CA 1
ATOM 755 C C . VAL A 1 93 ? -1.517 3.811 9.950 1.00 95.62 93 VAL A C 1
ATOM 757 O O . VAL A 1 93 ? -2.539 4.111 10.568 1.00 95.62 93 VAL A O 1
ATOM 760 N N . SER A 1 94 ? -0.393 4.524 10.059 1.00 93.81 94 SER A N 1
ATOM 761 C CA . SER A 1 94 ? -0.298 5.694 10.941 1.00 93.81 94 SER A CA 1
ATOM 762 C C . SER A 1 94 ? -1.291 6.773 10.520 1.00 93.81 94 SER A C 1
ATOM 764 O O . SER A 1 94 ? -2.070 7.252 11.342 1.00 93.81 94 SER A O 1
ATOM 766 N N . VAL A 1 95 ? -1.331 7.112 9.229 1.00 93.75 95 VAL A N 1
ATOM 767 C CA . VAL A 1 95 ? -2.263 8.111 8.697 1.00 93.75 95 VAL A CA 1
ATOM 768 C C . VAL A 1 95 ? -3.716 7.646 8.850 1.00 93.75 95 VAL A C 1
ATOM 770 O O . VAL A 1 95 ? -4.560 8.454 9.244 1.00 93.75 95 VAL A O 1
ATOM 773 N N . TYR A 1 96 ? -4.012 6.350 8.683 1.00 92.62 96 TYR A N 1
ATOM 774 C CA . TYR A 1 96 ? -5.343 5.799 8.970 1.00 92.62 96 TYR A CA 1
ATOM 775 C C . TYR A 1 96 ? -5.764 6.038 10.425 1.00 92.62 96 TYR A C 1
ATOM 777 O O . TYR A 1 96 ? -6.898 6.432 10.693 1.00 92.62 96 TYR A O 1
ATOM 785 N N . MET A 1 97 ? -4.858 5.854 11.389 1.00 90.25 97 MET A N 1
ATOM 786 C CA . MET A 1 97 ? -5.164 6.081 12.807 1.00 90.25 97 MET A CA 1
ATOM 787 C C . MET A 1 97 ? -5.497 7.545 13.134 1.00 90.25 97 MET A C 1
ATOM 789 O O . MET A 1 97 ? -6.229 7.800 14.102 1.00 90.25 97 MET A O 1
ATOM 793 N N . PHE A 1 98 ? -4.966 8.495 12.357 1.00 88.75 98 PHE A N 1
ATOM 794 C CA . PHE A 1 98 ? -5.266 9.921 12.485 1.00 88.75 98 PHE A CA 1
ATOM 795 C C . PHE A 1 98 ? -6.554 10.302 11.747 1.00 88.75 98 PHE A C 1
ATOM 797 O O . PHE A 1 98 ? -7.465 10.856 12.364 1.00 88.75 98 PHE A O 1
ATOM 804 N N . LEU A 1 99 ? -6.654 9.978 10.456 1.00 88.19 99 LEU A N 1
ATOM 805 C CA . LEU A 1 99 ? -7.756 10.408 9.588 1.00 88.19 99 LEU A CA 1
ATOM 806 C C . LEU A 1 99 ? -9.019 9.558 9.739 1.00 88.19 99 LEU A C 1
ATOM 808 O O . LEU A 1 99 ? -10.127 10.086 9.650 1.00 88.19 99 LEU A O 1
ATOM 812 N N . GLY A 1 100 ? -8.882 8.266 10.042 1.00 78.56 100 GLY A N 1
ATOM 813 C CA . GLY A 1 100 ? -10.009 7.344 10.183 1.00 78.56 100 GLY A CA 1
ATOM 814 C C . GLY A 1 100 ? -11.004 7.766 11.268 1.00 78.56 100 GLY A C 1
ATOM 815 O O . GLY A 1 100 ? -12.174 7.408 11.203 1.00 78.56 100 GLY A O 1
ATOM 816 N N . ARG A 1 101 ? -10.587 8.587 12.242 1.00 74.25 101 ARG A N 1
ATOM 817 C CA . ARG A 1 101 ? -11.482 9.118 13.287 1.00 74.25 101 ARG A CA 1
ATOM 818 C C . ARG A 1 101 ? -12.525 10.097 12.751 1.00 74.25 101 ARG A C 1
ATOM 820 O O . ARG A 1 101 ? -13.567 10.254 13.374 1.00 74.25 101 ARG A O 1
ATOM 827 N N . GLY A 1 102 ? -12.244 10.763 11.629 1.00 75.19 102 GLY A N 1
ATOM 828 C CA . GLY A 1 102 ? -13.162 11.720 11.008 1.00 75.19 102 GLY A CA 1
ATOM 829 C C . GLY A 1 102 ? -14.290 11.066 10.203 1.00 75.19 102 GLY A C 1
ATOM 830 O O . GLY A 1 102 ? -15.255 11.738 9.847 1.00 75.19 102 GLY A O 1
ATOM 831 N N . LEU A 1 103 ? -14.189 9.764 9.927 1.00 77.81 103 LEU A N 1
ATOM 832 C CA . LEU A 1 103 ? -15.101 9.035 9.049 1.00 77.81 103 LEU A CA 1
ATOM 833 C C . LEU A 1 103 ? -16.191 8.329 9.868 1.00 77.81 103 LEU A C 1
ATOM 835 O O . LEU A 1 103 ? -15.927 7.345 10.559 1.00 77.81 103 LEU A O 1
ATOM 839 N N . LYS A 1 104 ? -17.438 8.801 9.772 1.00 67.75 104 LYS A N 1
ATOM 840 C CA . LYS A 1 104 ? -18.599 8.303 10.546 1.00 67.75 104 LYS A CA 1
ATOM 841 C C . LYS A 1 104 ? -19.214 6.999 10.017 1.00 67.75 104 LYS A C 1
ATOM 843 O O . LYS A 1 104 ? -20.381 6.720 10.255 1.00 67.75 104 LYS A O 1
ATOM 848 N N . LYS A 1 105 ? -18.464 6.220 9.242 1.00 76.69 105 LYS A N 1
ATOM 849 C CA . LYS A 1 105 ? -18.944 4.951 8.691 1.00 76.69 105 LYS A CA 1
ATOM 850 C C . LYS A 1 105 ? -18.472 3.765 9.522 1.00 76.69 105 LYS A C 1
ATOM 852 O O . LYS A 1 105 ? -17.606 3.908 10.389 1.00 76.69 105 LYS A O 1
ATOM 857 N N . GLY A 1 106 ? -19.056 2.604 9.235 1.00 79.69 106 GLY A N 1
ATOM 858 C CA . GLY A 1 106 ? -18.638 1.336 9.814 1.00 79.69 106 GLY A CA 1
ATOM 859 C C . GLY A 1 106 ? -17.163 1.013 9.526 1.00 79.69 106 GLY A C 1
ATOM 860 O O . GLY A 1 106 ? -16.533 1.646 8.675 1.00 79.69 106 GLY A O 1
ATOM 861 N N . PRO A 1 107 ? -16.583 0.043 10.253 1.00 83.75 107 PRO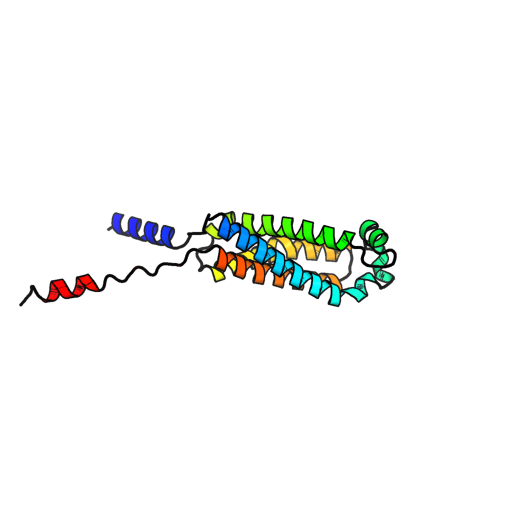 A N 1
ATOM 862 C CA . PRO A 1 107 ? -15.172 -0.341 10.162 1.00 83.75 107 PRO A CA 1
ATOM 863 C C . PRO A 1 107 ? -14.629 -0.548 8.747 1.00 83.75 107 PRO A C 1
ATOM 865 O O . PRO A 1 107 ? -13.555 -0.051 8.403 1.00 83.75 107 PRO A O 1
ATOM 868 N N . MET A 1 108 ? -15.372 -1.301 7.938 1.00 86.88 108 MET A N 1
ATOM 869 C CA . MET A 1 108 ? -14.955 -1.695 6.597 1.00 86.88 108 MET A CA 1
ATOM 870 C C . MET A 1 108 ? -15.178 -0.555 5.612 1.00 86.88 108 MET A C 1
ATOM 872 O O . MET A 1 108 ? -14.293 -0.248 4.821 1.00 86.88 108 MET A O 1
ATOM 876 N N . GLU A 1 109 ? -16.319 0.125 5.703 1.00 89.56 109 GLU A N 1
ATOM 877 C CA . GLU A 1 109 ? -16.639 1.280 4.872 1.00 89.56 109 GLU A CA 1
ATOM 878 C C . GLU A 1 109 ? -15.638 2.414 5.101 1.00 89.56 109 GLU A C 1
ATOM 880 O O . GLU A 1 109 ? -15.144 2.998 4.143 1.00 89.56 109 GLU A O 1
ATOM 885 N N . ARG A 1 110 ? -15.272 2.676 6.360 1.00 89.56 110 ARG A N 1
ATOM 886 C CA . ARG A 1 110 ? -14.221 3.627 6.738 1.00 89.56 110 ARG A CA 1
ATOM 887 C C . ARG A 1 110 ? -12.871 3.248 6.131 1.00 89.56 110 ARG A C 1
ATOM 889 O O . ARG A 1 110 ? -12.163 4.115 5.624 1.00 89.56 110 ARG A O 1
ATOM 896 N N . GLY A 1 111 ? -12.513 1.967 6.199 1.00 92.06 111 GLY A N 1
ATOM 897 C CA . GLY A 1 111 ? -11.300 1.434 5.585 1.00 92.06 111 GLY A CA 1
ATOM 898 C C . GLY A 1 111 ? -11.270 1.646 4.073 1.00 92.06 111 GLY A C 1
ATOM 899 O O . GLY A 1 111 ? -10.280 2.134 3.530 1.00 92.06 111 GLY A O 1
ATOM 900 N N . LEU A 1 112 ? -12.381 1.340 3.403 1.00 94.62 112 LEU A N 1
ATOM 901 C CA . LEU A 1 112 ? -12.546 1.509 1.962 1.00 94.62 112 LEU A CA 1
ATOM 902 C C . LEU A 1 112 ? -12.472 2.982 1.543 1.00 94.62 112 LEU A C 1
ATOM 904 O O . LEU A 1 112 ? -11.756 3.317 0.603 1.00 94.62 112 LEU A O 1
ATOM 908 N N . GLU A 1 113 ? -13.176 3.866 2.253 1.00 93.88 113 GLU A N 1
ATOM 909 C CA . GLU A 1 113 ? -13.134 5.309 2.003 1.00 93.88 113 GLU A CA 1
ATOM 910 C C . GLU A 1 113 ? -11.734 5.873 2.169 1.00 93.88 113 GLU A C 1
ATOM 912 O O . GLU A 1 113 ? -11.286 6.666 1.346 1.00 93.88 113 GLU A O 1
ATOM 917 N N . TYR A 1 114 ? -11.030 5.447 3.216 1.00 94.69 114 TYR A N 1
ATOM 918 C CA . TYR A 1 114 ? -9.652 5.851 3.422 1.00 94.69 114 TYR A CA 1
ATOM 919 C C . TYR A 1 114 ? -8.743 5.377 2.284 1.00 94.69 114 TYR A C 1
ATOM 921 O O . TYR A 1 114 ? -7.978 6.175 1.747 1.00 94.69 114 TYR A O 1
ATOM 929 N N . GLY A 1 115 ? -8.856 4.109 1.879 1.00 95.50 115 GLY A N 1
ATOM 930 C CA . GLY A 1 115 ? -8.117 3.572 0.737 1.00 95.50 115 GLY A CA 1
ATOM 931 C C . GLY A 1 115 ? -8.368 4.371 -0.542 1.00 95.50 115 GLY A C 1
ATOM 932 O O . GLY A 1 115 ? -7.425 4.771 -1.224 1.00 95.50 115 GLY A O 1
ATOM 933 N N . MET A 1 116 ? -9.636 4.686 -0.819 1.00 96.25 116 MET A N 1
ATOM 934 C CA . MET A 1 116 ? -10.028 5.508 -1.963 1.00 96.25 116 MET A CA 1
ATOM 935 C C . MET A 1 116 ? -9.469 6.932 -1.869 1.00 96.25 116 MET A C 1
ATOM 937 O O . MET A 1 116 ? -8.971 7.464 -2.857 1.00 96.25 116 MET A O 1
ATOM 941 N N . LEU A 1 117 ? -9.496 7.546 -0.685 1.00 95.06 117 LEU A N 1
ATOM 942 C CA . LEU A 1 117 ? -8.946 8.881 -0.457 1.00 95.06 117 LEU A CA 1
ATOM 943 C C . LEU A 1 117 ? -7.439 8.913 -0.725 1.00 95.06 117 LEU A C 1
ATOM 945 O O . LEU A 1 117 ? -6.966 9.796 -1.439 1.00 95.06 117 LEU A O 1
ATOM 949 N N . VAL A 1 118 ? -6.688 7.939 -0.202 1.00 95.69 118 VAL A N 1
ATOM 950 C CA . VAL A 1 118 ? -5.241 7.827 -0.445 1.00 95.69 118 VAL A CA 1
ATOM 951 C C . VAL A 1 118 ? -4.956 7.631 -1.933 1.00 95.69 118 VAL A C 1
ATOM 953 O O . VAL A 1 118 ? -4.059 8.276 -2.476 1.00 95.69 118 VAL A O 1
ATOM 956 N N . PHE A 1 119 ? -5.750 6.808 -2.618 1.00 96.94 119 PHE A N 1
ATOM 957 C CA . PHE A 1 119 ? -5.626 6.622 -4.059 1.00 96.94 119 PHE A CA 1
ATOM 958 C C . PHE A 1 119 ? -5.885 7.922 -4.839 1.00 96.94 119 PHE A C 1
ATOM 960 O O . PHE A 1 119 ? -5.063 8.320 -5.662 1.00 96.94 119 PHE A O 1
ATOM 967 N N . MET A 1 120 ? -6.991 8.618 -4.566 1.00 97.00 120 MET A N 1
ATOM 968 C CA . MET A 1 120 ? -7.376 9.822 -5.309 1.00 97.00 120 MET A CA 1
ATOM 969 C C . MET A 1 120 ? -6.461 11.017 -5.043 1.00 97.00 120 MET A C 1
ATOM 971 O O . MET A 1 120 ? -6.216 11.800 -5.955 1.00 97.00 120 MET A O 1
ATOM 975 N N . VAL A 1 121 ? -5.982 11.185 -3.808 1.00 95.12 121 VAL A N 1
ATOM 976 C CA . VAL A 1 121 ? -5.196 12.363 -3.406 1.00 95.12 121 VAL A CA 1
ATOM 977 C C . VAL A 1 121 ? -3.694 12.121 -3.545 1.00 95.12 121 VAL A C 1
ATOM 979 O O . VAL A 1 121 ? -2.955 13.047 -3.863 1.00 95.12 121 VAL A O 1
ATOM 982 N N . GLY A 1 122 ? -3.231 10.892 -3.314 1.00 92.00 122 GLY A N 1
ATOM 983 C CA . GLY A 1 122 ? -1.818 10.538 -3.418 1.00 92.00 122 GLY A CA 1
ATOM 984 C C . GLY A 1 122 ? -1.451 10.013 -4.800 1.00 92.00 122 GLY A C 1
ATOM 985 O O . GLY A 1 122 ? -0.631 10.595 -5.500 1.00 92.00 122 GLY A O 1
ATOM 986 N N . ILE A 1 123 ? -2.070 8.908 -5.210 1.00 94.69 123 ILE A N 1
ATOM 987 C CA . ILE A 1 123 ? -1.601 8.123 -6.361 1.00 94.69 123 ILE A CA 1
ATOM 988 C C . ILE A 1 123 ? -2.026 8.708 -7.691 1.00 94.69 123 ILE A C 1
ATOM 990 O O . ILE A 1 123 ? -1.225 8.750 -8.626 1.00 94.69 123 ILE A O 1
ATOM 994 N N . LEU A 1 124 ? -3.284 9.121 -7.803 1.00 95.12 124 LEU A N 1
ATOM 995 C CA . LEU A 1 124 ? -3.830 9.579 -9.070 1.00 95.12 124 LEU A CA 1
ATOM 996 C C . LEU A 1 124 ? -3.078 10.822 -9.597 1.00 95.12 124 LEU A C 1
ATOM 998 O O . LEU A 1 124 ? -2.654 10.791 -10.754 1.00 95.12 124 LEU A O 1
ATOM 1002 N N . PRO A 1 125 ? -2.787 11.858 -8.780 1.00 96.12 125 PRO A N 1
ATOM 1003 C CA . PRO A 1 125 ? -1.991 13.000 -9.224 1.00 96.12 125 PRO A CA 1
ATOM 1004 C C . PRO A 1 125 ? -0.556 12.606 -9.585 1.00 96.12 125 PRO A C 1
ATOM 1006 O O . PRO A 1 125 ? -0.046 13.043 -10.615 1.00 96.12 125 PRO A O 1
ATOM 1009 N N . SER A 1 126 ? 0.082 11.736 -8.791 1.00 93.25 126 SER A N 1
ATOM 1010 C CA . SER A 1 126 ? 1.421 11.224 -9.103 1.00 93.25 126 SER A CA 1
ATOM 1011 C C . SER A 1 126 ? 1.452 10.449 -10.420 1.00 93.25 126 SER A C 1
ATOM 1013 O O . SER A 1 126 ? 2.383 10.613 -11.201 1.00 93.25 126 SER A O 1
ATOM 1015 N N . SER A 1 127 ? 0.418 9.658 -10.711 1.00 93.50 127 SER A N 1
ATOM 1016 C CA . SER A 1 127 ? 0.304 8.905 -11.964 1.00 93.50 127 SER A CA 1
ATOM 1017 C C . SER A 1 127 ? 0.157 9.840 -13.165 1.00 93.50 127 SER A C 1
ATOM 1019 O O . SER 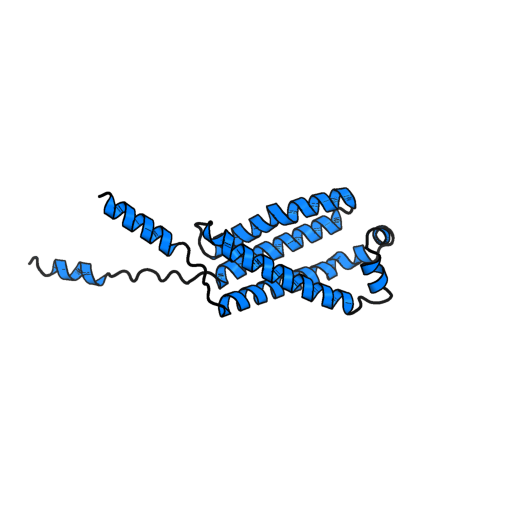A 1 127 ? 0.832 9.649 -14.173 1.00 93.50 127 SER A O 1
ATOM 1021 N N . PHE A 1 128 ? -0.659 10.895 -13.051 1.00 92.88 128 PHE A N 1
ATOM 1022 C CA . PHE A 1 128 ? -0.766 11.918 -14.096 1.00 92.88 128 PHE A CA 1
ATOM 1023 C C . PHE A 1 128 ? 0.549 12.666 -14.316 1.00 92.88 128 PHE A C 1
ATOM 1025 O O . PHE A 1 128 ? 0.916 12.942 -15.455 1.00 92.88 128 PHE A O 1
ATOM 1032 N N . PHE A 1 129 ? 1.283 12.961 -13.245 1.00 92.75 129 PHE A N 1
ATOM 1033 C CA . PHE A 1 129 ? 2.591 13.594 -13.360 1.00 92.75 129 PHE A CA 1
ATOM 1034 C C . PHE A 1 129 ? 3.601 12.690 -14.081 1.00 92.75 129 PHE A C 1
ATOM 1036 O O . PHE A 1 129 ? 4.264 13.134 -15.015 1.00 92.75 129 PHE A O 1
ATOM 1043 N N . LEU A 1 130 ? 3.661 11.404 -13.718 1.00 88.25 130 LEU A N 1
ATOM 1044 C CA . LEU A 1 130 ? 4.492 10.418 -14.417 1.00 88.25 130 LEU A CA 1
ATOM 1045 C C . LEU A 1 130 ? 4.091 10.275 -15.889 1.00 88.25 130 LEU A C 1
ATOM 1047 O O . LEU A 1 130 ? 4.960 10.153 -16.750 1.00 88.25 130 LEU A O 1
ATOM 1051 N N . TYR A 1 131 ? 2.792 10.332 -16.185 1.00 88.62 131 TYR A N 1
ATOM 1052 C CA . TYR A 1 131 ? 2.282 10.264 -17.552 1.00 88.62 131 TYR A CA 1
ATOM 1053 C C . TYR A 1 131 ? 2.793 11.430 -18.400 1.00 88.62 131 TYR A C 1
ATOM 1055 O O . TYR A 1 131 ? 3.275 11.212 -19.511 1.00 88.62 131 TYR A O 1
ATOM 1063 N N . LEU A 1 132 ? 2.753 12.647 -17.853 1.00 87.94 132 LEU A N 1
ATOM 1064 C CA . LEU A 1 132 ? 3.259 13.843 -18.527 1.00 87.94 132 LEU A CA 1
ATOM 1065 C C . LEU A 1 132 ? 4.778 13.809 -18.739 1.00 87.94 132 LEU A C 1
ATOM 1067 O O . LEU A 1 132 ? 5.255 14.352 -19.731 1.00 87.94 132 LEU A O 1
ATOM 1071 N N . LEU A 1 133 ? 5.531 13.187 -17.826 1.00 86.50 133 LEU A N 1
ATOM 1072 C CA . LEU A 1 133 ? 6.991 13.114 -17.913 1.00 86.50 133 LEU A CA 1
ATOM 1073 C C . LEU A 1 133 ? 7.489 12.061 -18.903 1.00 86.50 133 LEU A C 1
ATOM 1075 O O . LEU A 1 133 ? 8.407 12.333 -19.672 1.00 86.50 133 LEU A O 1
ATOM 1079 N N . PHE A 1 134 ? 6.920 10.857 -18.856 1.00 82.19 134 PHE A N 1
ATOM 1080 C CA . PHE A 1 134 ? 7.513 9.693 -19.517 1.00 82.19 134 PHE A CA 1
ATOM 1081 C C . PHE A 1 134 ? 6.743 9.222 -20.752 1.00 82.19 134 PHE A C 1
ATOM 1083 O O . PHE A 1 134 ? 7.277 8.435 -21.526 1.00 82.19 134 PHE A O 1
ATOM 1090 N N . ASN A 1 135 ? 5.507 9.694 -20.961 1.00 80.94 135 ASN A N 1
ATOM 1091 C CA . ASN A 1 135 ? 4.652 9.317 -22.094 1.00 80.94 135 ASN A CA 1
ATOM 1092 C C . ASN A 1 135 ? 4.512 7.786 -22.303 1.00 80.94 135 ASN A C 1
ATOM 1094 O O . ASN A 1 135 ? 4.292 7.318 -23.419 1.00 80.94 135 ASN A O 1
ATOM 1098 N N . ILE A 1 136 ? 4.634 6.983 -21.235 1.00 83.12 136 ILE A N 1
ATOM 1099 C CA . ILE A 1 136 ? 4.409 5.528 -21.273 1.00 83.12 136 ILE A CA 1
ATOM 1100 C C . ILE A 1 136 ? 3.030 5.217 -20.688 1.00 83.12 136 ILE A C 1
ATOM 1102 O O . ILE A 1 136 ? 2.884 4.884 -19.513 1.00 83.12 136 ILE A O 1
ATOM 1106 N N . THR A 1 137 ? 1.987 5.346 -21.503 1.00 85.69 137 THR A N 1
ATOM 1107 C CA . THR A 1 137 ? 0.597 5.247 -21.027 1.00 85.69 137 THR A CA 1
ATOM 1108 C C . THR A 1 137 ? 0.263 3.888 -20.410 1.00 85.69 137 THR A C 1
ATOM 1110 O O . THR A 1 137 ? -0.408 3.822 -19.383 1.00 85.69 137 THR A O 1
ATOM 1113 N N . GLU A 1 138 ? 0.740 2.805 -21.020 1.00 87.94 138 GLU A N 1
ATOM 1114 C CA . GLU A 1 138 ? 0.317 1.443 -20.683 1.00 87.94 138 GLU A CA 1
ATOM 1115 C C . GLU A 1 138 ? 0.835 0.990 -19.313 1.00 87.94 138 GLU A C 1
ATOM 1117 O O . GLU A 1 138 ? 0.055 0.542 -18.470 1.00 87.94 138 GLU A O 1
ATOM 1122 N N . ILE A 1 139 ? 2.134 1.173 -19.049 1.00 88.44 139 ILE A N 1
ATOM 1123 C CA . ILE A 1 139 ? 2.731 0.777 -17.769 1.00 88.44 139 ILE A CA 1
ATOM 1124 C C . ILE A 1 139 ? 2.204 1.633 -16.613 1.00 88.44 139 ILE A C 1
ATOM 1126 O O . ILE A 1 139 ? 1.956 1.120 -15.523 1.00 88.44 139 ILE A O 1
ATOM 1130 N N . ILE A 1 140 ? 1.963 2.924 -16.859 1.00 91.88 140 ILE A N 1
ATOM 1131 C CA . ILE A 1 140 ? 1.435 3.835 -15.844 1.00 91.88 140 ILE A CA 1
ATOM 1132 C C . ILE A 1 140 ? 0.004 3.442 -15.497 1.00 91.88 140 ILE A C 1
ATOM 1134 O O . ILE A 1 140 ? -0.311 3.338 -14.317 1.00 91.88 140 ILE A O 1
ATOM 1138 N N . ALA A 1 141 ? -0.842 3.142 -16.489 1.00 92.75 141 ALA A N 1
ATOM 1139 C CA . ALA A 1 141 ? -2.198 2.661 -16.239 1.00 92.75 141 ALA A CA 1
ATOM 1140 C C . ALA A 1 141 ? -2.200 1.369 -15.404 1.00 92.75 141 ALA A C 1
ATOM 1142 O O . ALA A 1 141 ? -2.977 1.245 -14.452 1.00 92.75 141 ALA A O 1
ATOM 1143 N N . LEU A 1 142 ? -1.292 0.436 -15.711 1.00 93.06 142 LEU A N 1
ATOM 1144 C CA . LEU A 1 142 ? -1.126 -0.801 -14.955 1.00 93.06 142 LEU A CA 1
ATOM 1145 C C . LEU A 1 142 ? -0.692 -0.533 -13.503 1.00 93.06 142 LEU A C 1
ATOM 1147 O O . LEU A 1 142 ? -1.289 -1.081 -12.575 1.00 93.06 142 LEU A O 1
ATOM 1151 N N . TRP A 1 143 ? 0.292 0.341 -13.279 1.00 93.38 143 TRP A N 1
ATOM 1152 C CA . TRP A 1 143 ? 0.720 0.733 -11.933 1.00 93.38 143 TRP A CA 1
ATOM 1153 C C . TRP A 1 143 ? -0.376 1.464 -11.162 1.00 93.38 143 TRP A C 1
ATOM 1155 O O . TRP A 1 143 ? -0.585 1.188 -9.980 1.00 93.38 143 TRP A O 1
ATOM 1165 N N . THR A 1 144 ? -1.110 2.374 -11.802 1.00 96.00 144 THR A N 1
ATOM 1166 C CA . THR A 1 144 ? -2.246 3.064 -11.183 1.00 96.00 144 THR A CA 1
ATOM 1167 C C . THR A 1 144 ? -3.304 2.054 -10.746 1.00 96.00 144 THR A C 1
ATOM 1169 O O . THR A 1 144 ? -3.783 2.121 -9.614 1.00 96.00 144 THR A O 1
ATOM 1172 N N . PHE A 1 145 ? -3.627 1.076 -11.593 1.00 96.31 145 PHE A N 1
ATOM 1173 C CA . PHE A 1 145 ? -4.583 0.024 -11.258 1.00 96.31 145 PHE A CA 1
ATOM 1174 C C . PHE A 1 145 ? -4.102 -0.870 -10.103 1.00 96.31 145 PHE A C 1
ATOM 1176 O O . PHE A 1 145 ? -4.868 -1.161 -9.186 1.00 96.31 145 PHE A O 1
ATOM 1183 N N . GLN A 1 146 ? -2.823 -1.251 -10.083 1.00 95.75 146 GLN A N 1
ATOM 1184 C CA . GLN A 1 146 ? -2.238 -1.997 -8.962 1.00 95.75 146 GLN A CA 1
ATOM 1185 C C . GLN A 1 146 ? -2.349 -1.219 -7.651 1.00 95.75 146 GLN A C 1
ATOM 1187 O O . GLN A 1 146 ? -2.787 -1.766 -6.641 1.00 95.75 146 GLN A O 1
ATOM 1192 N N . ASN A 1 147 ? -2.010 0.070 -7.670 1.00 96.62 147 ASN A N 1
ATOM 1193 C CA . ASN A 1 147 ? -2.131 0.926 -6.497 1.00 96.62 147 ASN A CA 1
ATOM 1194 C C . ASN A 1 147 ? -3.587 1.035 -6.025 1.00 96.62 147 ASN A C 1
ATOM 1196 O O . ASN A 1 147 ? -3.837 0.955 -4.824 1.00 96.62 147 ASN A O 1
ATOM 1200 N N . LEU A 1 148 ? -4.557 1.152 -6.939 1.00 97.56 148 LEU A N 1
ATOM 1201 C CA . LEU A 1 148 ? -5.979 1.130 -6.581 1.00 97.56 148 LEU A CA 1
ATOM 1202 C C . LEU A 1 148 ? -6.323 -0.133 -5.778 1.00 97.56 148 LEU A C 1
ATOM 1204 O O . LEU A 1 148 ? -6.912 -0.034 -4.702 1.00 97.56 148 LEU A O 1
ATOM 1208 N N . ILE A 1 149 ? -5.893 -1.305 -6.254 1.00 97.75 149 ILE A N 1
ATOM 1209 C CA . ILE A 1 149 ? -6.111 -2.578 -5.555 1.00 97.75 149 ILE A CA 1
ATOM 1210 C C . ILE A 1 149 ? -5.431 -2.572 -4.182 1.00 97.75 149 ILE A C 1
ATOM 1212 O O . ILE A 1 149 ? -6.081 -2.903 -3.190 1.00 97.75 149 ILE A O 1
ATOM 1216 N N . VAL A 1 150 ? -4.154 -2.177 -4.103 1.00 97.75 150 VAL A N 1
ATOM 1217 C CA . VAL A 1 150 ? -3.392 -2.141 -2.841 1.00 97.75 150 VAL A CA 1
ATOM 1218 C C . VAL A 1 150 ? -4.094 -1.277 -1.804 1.00 97.75 150 VAL A C 1
ATOM 1220 O O . VAL A 1 150 ? -4.298 -1.721 -0.675 1.00 97.75 150 VAL A O 1
ATO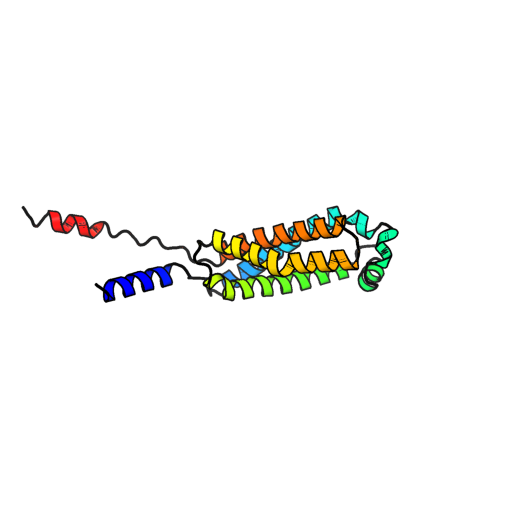M 1223 N N . TYR A 1 151 ? -4.495 -0.061 -2.169 1.00 97.38 151 TYR A N 1
ATOM 1224 C CA . TYR A 1 151 ? -5.093 0.864 -1.213 1.00 97.38 151 TYR A CA 1
ATOM 1225 C C . TYR A 1 151 ? -6.529 0.497 -0.853 1.00 97.38 151 TYR A C 1
ATOM 1227 O O . TYR A 1 151 ? -6.904 0.656 0.307 1.00 97.38 151 TYR A O 1
ATOM 1235 N N . MET A 1 152 ? -7.320 -0.057 -1.777 1.00 97.38 152 MET A N 1
ATOM 1236 C CA . MET A 1 152 ? -8.660 -0.557 -1.453 1.00 97.38 152 MET A CA 1
ATOM 1237 C C . MET A 1 152 ? -8.604 -1.789 -0.543 1.00 97.38 152 MET A C 1
ATOM 1239 O O . MET A 1 152 ? -9.222 -1.792 0.522 1.00 97.38 152 MET A O 1
ATOM 1243 N N . ALA A 1 153 ? -7.842 -2.818 -0.925 1.00 97.44 153 ALA A N 1
ATOM 1244 C CA . ALA A 1 153 ? -7.710 -4.046 -0.143 1.00 97.44 153 ALA A CA 1
ATOM 1245 C C . ALA A 1 153 ? -7.023 -3.780 1.203 1.00 97.44 153 ALA A C 1
ATOM 1247 O O . ALA A 1 153 ? -7.482 -4.239 2.250 1.00 97.44 153 ALA A O 1
ATOM 1248 N N . GLY A 1 154 ? -5.958 -2.979 1.187 1.00 96.50 154 GLY A N 1
ATOM 1249 C CA . GLY A 1 154 ? -5.244 -2.547 2.379 1.00 96.50 154 GLY A CA 1
ATOM 1250 C C . GLY A 1 154 ? -6.112 -1.698 3.304 1.00 96.50 154 GLY A C 1
ATOM 1251 O O . GLY A 1 154 ? -6.131 -1.935 4.509 1.00 96.50 154 GLY A O 1
ATOM 1252 N N . GLY A 1 155 ? -6.881 -0.756 2.755 1.00 95.50 155 GLY A N 1
ATOM 1253 C CA . GLY A 1 155 ? -7.829 0.062 3.507 1.00 95.50 155 GLY A CA 1
ATOM 1254 C C . GLY A 1 155 ? -8.900 -0.780 4.197 1.00 95.50 155 GLY A C 1
ATOM 1255 O O . GLY A 1 155 ? -9.091 -0.652 5.406 1.00 95.50 155 GLY A O 1
ATOM 1256 N N . LEU A 1 156 ? -9.540 -1.697 3.463 1.00 95.69 156 LEU A N 1
ATOM 1257 C CA . LEU A 1 156 ? -10.511 -2.651 4.012 1.00 95.69 156 LEU A CA 1
ATOM 1258 C C . LEU A 1 156 ? -9.915 -3.488 5.151 1.00 95.69 156 LEU A C 1
ATOM 1260 O O . LEU A 1 156 ? -10.508 -3.577 6.228 1.00 95.69 156 LEU A O 1
ATOM 1264 N N . ALA A 1 157 ? -8.735 -4.072 4.932 1.00 95.69 157 ALA A N 1
ATOM 1265 C CA . ALA A 1 157 ? -8.074 -4.920 5.916 1.00 95.69 157 ALA A CA 1
ATOM 1266 C C . ALA A 1 157 ? -7.702 -4.138 7.183 1.00 95.69 157 ALA A C 1
ATOM 1268 O O . ALA A 1 157 ? -8.057 -4.541 8.291 1.00 95.69 157 ALA A O 1
ATOM 1269 N N . VAL A 1 158 ? -7.044 -2.986 7.033 1.00 94.94 158 VAL A N 1
ATOM 1270 C CA . VAL A 1 158 ? -6.650 -2.119 8.153 1.00 94.94 158 VAL A CA 1
ATOM 1271 C C . VAL A 1 158 ? -7.881 -1.619 8.910 1.00 94.94 158 VAL A C 1
ATOM 1273 O O . VAL A 1 158 ? -7.891 -1.632 10.143 1.00 94.94 158 VAL A O 1
ATOM 1276 N N . GLY A 1 159 ? -8.945 -1.241 8.197 1.00 92.88 159 GLY A N 1
ATOM 1277 C CA . GLY A 1 159 ? -10.193 -0.801 8.808 1.00 92.88 159 GLY A CA 1
ATOM 1278 C C . GLY A 1 159 ? -10.892 -1.896 9.605 1.00 92.88 159 GLY A C 1
ATOM 1279 O O . GLY A 1 159 ? -11.329 -1.640 10.728 1.00 92.88 159 GLY A O 1
ATOM 1280 N N . GLY A 1 160 ? -10.902 -3.131 9.103 1.00 91.38 160 GLY A N 1
ATOM 1281 C CA . GLY A 1 160 ? -11.402 -4.290 9.842 1.00 91.38 160 GLY A CA 1
ATOM 1282 C C . GLY A 1 160 ? -10.548 -4.629 11.069 1.00 91.38 160 GLY A C 1
ATOM 1283 O O . GLY A 1 160 ? -11.078 -4.840 12.158 1.00 91.38 160 GLY A O 1
ATOM 1284 N N . ILE A 1 161 ? -9.220 -4.624 10.924 1.00 92.56 161 ILE A N 1
ATOM 1285 C CA . ILE A 1 161 ? -8.288 -5.007 11.995 1.00 92.56 161 ILE A CA 1
ATOM 1286 C C . ILE A 1 161 ? -8.285 -3.992 13.131 1.00 92.56 161 ILE A C 1
ATOM 1288 O O . ILE A 1 161 ? -8.224 -4.393 14.293 1.00 92.56 161 ILE A O 1
ATOM 1292 N N . LEU A 1 162 ? -8.329 -2.695 12.828 1.00 90.62 162 LEU A N 1
ATOM 1293 C CA . LEU A 1 162 ? -8.191 -1.644 13.836 1.00 90.62 162 LEU A CA 1
ATOM 1294 C C . LEU A 1 162 ? -9.510 -1.219 14.475 1.00 90.62 162 LEU A C 1
ATOM 1296 O O . LEU A 1 162 ? -9.484 -0.517 15.482 1.00 90.62 162 LEU A O 1
ATOM 1300 N N . SER A 1 163 ? -10.654 -1.634 13.948 1.00 82.88 163 SER A N 1
ATOM 1301 C CA . SER A 1 163 ? -11.942 -1.267 14.536 1.00 82.88 163 SER A CA 1
ATOM 1302 C C . SER A 1 163 ? -12.303 -2.151 15.722 1.00 82.88 163 SER A C 1
ATOM 1304 O O . SER A 1 163 ? -12.213 -3.374 15.650 1.00 82.88 163 SER A O 1
ATOM 1306 N N . GLU A 1 164 ? -12.708 -1.560 16.843 1.00 68.12 164 GLU A N 1
ATOM 1307 C CA . GLU A 1 164 ? -13.263 -2.342 17.952 1.00 68.12 164 GLU A CA 1
ATOM 1308 C C . GLU A 1 164 ? -14.602 -2.988 17.555 1.00 68.12 164 GLU A C 1
ATOM 1310 O O . GLU A 1 164 ? -15.370 -2.372 16.809 1.00 68.12 164 GLU A O 1
ATOM 1315 N N . PRO A 1 165 ? -14.889 -4.225 18.013 1.00 60.47 165 PRO A N 1
ATOM 1316 C CA . PRO A 1 165 ? -16.216 -4.8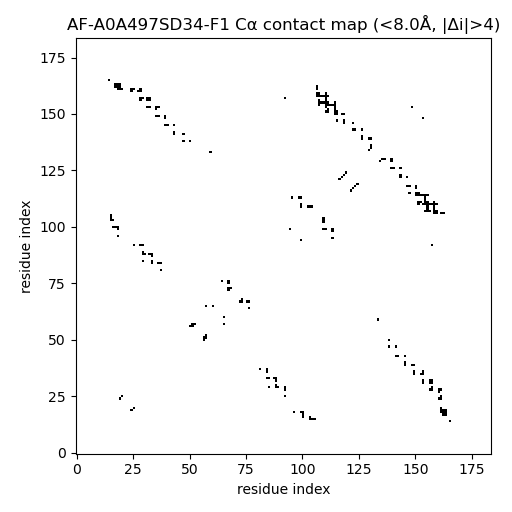00 17.857 1.00 60.47 165 PRO A CA 1
ATOM 1317 C C . PRO A 1 165 ? -17.225 -3.834 18.469 1.00 60.47 165 PRO A C 1
ATOM 1319 O O . PRO A 1 165 ? -17.083 -3.447 19.629 1.00 60.47 165 PRO A O 1
ATOM 1322 N N . ILE A 1 166 ? -18.233 -3.437 17.693 1.00 56.91 166 ILE A N 1
ATOM 1323 C CA . ILE A 1 166 ? -19.399 -2.756 18.246 1.00 56.91 166 ILE A CA 1
ATOM 1324 C C . ILE A 1 166 ? -20.091 -3.817 19.092 1.00 56.91 166 ILE A C 1
ATOM 1326 O O . ILE A 1 166 ? -20.820 -4.660 18.568 1.00 56.91 166 ILE A O 1
ATOM 1330 N N . GLU A 1 167 ? -19.786 -3.847 20.386 1.00 53.06 167 GLU A N 1
ATOM 1331 C CA . GLU A 1 167 ? -20.547 -4.631 21.342 1.00 53.06 167 GLU A CA 1
ATOM 1332 C C . GLU A 1 167 ? -21.976 -4.102 21.232 1.00 53.06 167 GLU A C 1
ATOM 1334 O O . GLU A 1 167 ? -22.260 -2.969 21.628 1.00 53.06 167 GLU A O 1
ATOM 1339 N N . LYS A 1 168 ? -22.852 -4.860 20.550 1.00 52.94 168 LYS A N 1
ATOM 1340 C CA . LYS A 1 168 ? -2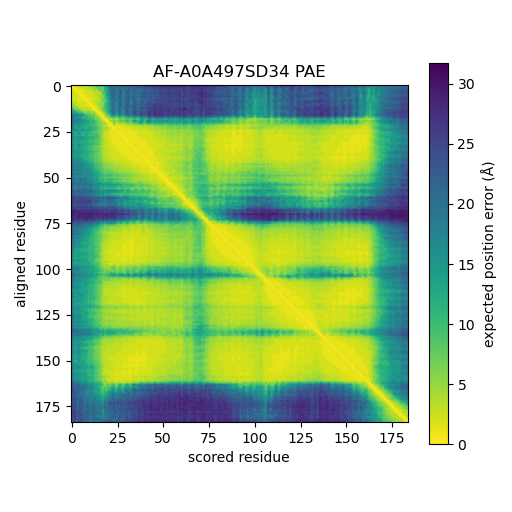4.265 -4.497 20.453 1.00 52.94 168 LYS A CA 1
ATOM 1341 C C . LYS A 1 168 ? -24.705 -4.258 21.889 1.00 52.94 168 LYS A C 1
ATOM 1343 O O . LYS A 1 168 ? -24.488 -5.162 22.700 1.00 52.94 168 LYS A O 1
ATOM 1348 N N . PRO A 1 169 ? -25.265 -3.080 22.222 1.00 49.97 169 PRO A N 1
ATOM 1349 C CA . PRO A 1 169 ? -25.720 -2.844 23.575 1.00 49.97 169 PRO A CA 1
ATOM 1350 C C . PRO A 1 169 ? -26.640 -4.007 23.899 1.00 49.97 169 PRO A C 1
ATOM 1352 O O . PRO A 1 169 ? -27.605 -4.226 23.163 1.00 49.97 169 PRO A O 1
ATOM 1355 N N . ALA A 1 170 ? -26.269 -4.795 24.913 1.00 53.88 170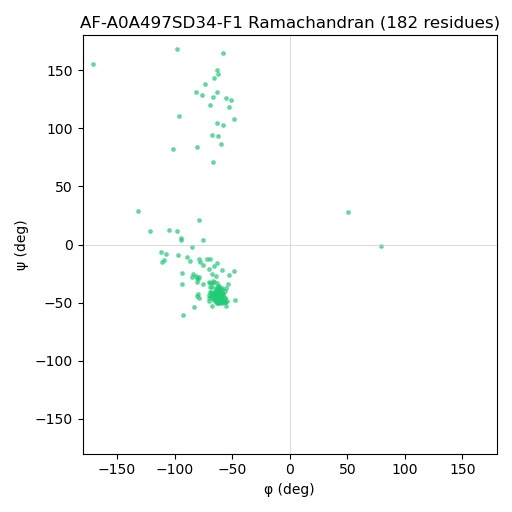 ALA A N 1
ATOM 1356 C CA . ALA A 1 170 ? -27.114 -5.856 25.420 1.00 53.88 170 ALA A CA 1
ATOM 1357 C C . ALA A 1 170 ? -28.476 -5.204 25.618 1.00 53.88 170 ALA A C 1
ATOM 1359 O O . ALA A 1 170 ? -28.617 -4.277 26.426 1.00 53.88 170 ALA A O 1
ATOM 1360 N N . VAL A 1 171 ? -29.428 -5.559 24.755 1.00 57.53 171 VAL A N 1
ATOM 1361 C CA . VAL A 1 171 ? -30.778 -5.041 24.861 1.00 57.53 171 VAL A CA 1
ATOM 1362 C C . VAL A 1 171 ? -31.222 -5.588 26.201 1.00 57.53 171 VAL A C 1
ATOM 1364 O O . VAL A 1 171 ? -31.408 -6.791 26.355 1.00 57.53 171 VAL A O 1
ATOM 1367 N N . ASN A 1 172 ? -31.255 -4.717 27.207 1.00 54.97 172 ASN A N 1
ATOM 1368 C CA . ASN A 1 172 ? -31.807 -5.019 28.513 1.00 54.97 172 ASN A CA 1
ATOM 1369 C C . ASN A 1 172 ? -33.318 -5.209 28.314 1.00 54.97 172 ASN A C 1
ATOM 1371 O O . ASN A 1 172 ? -34.108 -4.351 28.701 1.00 54.97 172 ASN A O 1
ATOM 1375 N N . GLU A 1 173 ? -33.723 -6.307 27.671 1.00 54.28 173 GLU A N 1
ATOM 1376 C CA . GLU A 1 173 ? -35.119 -6.739 27.576 1.00 54.28 173 GLU A CA 1
ATOM 1377 C C . GLU A 1 173 ? -35.671 -7.069 28.976 1.00 54.28 173 GLU A C 1
ATOM 1379 O O . GLU A 1 173 ? -36.874 -7.026 29.206 1.00 54.28 173 GLU A O 1
ATOM 1384 N N . GLU A 1 174 ? -34.801 -7.252 29.975 1.00 51.31 174 GLU A N 1
ATOM 1385 C CA . GLU A 1 174 ? -35.171 -7.699 31.321 1.00 51.31 174 GLU A CA 1
ATOM 1386 C C . GLU A 1 174 ? -35.847 -6.645 32.230 1.00 51.31 174 GLU A C 1
ATOM 1388 O O . GLU A 1 174 ? -36.112 -6.912 33.404 1.00 51.31 174 GLU A O 1
ATOM 1393 N N . LYS A 1 175 ? -36.140 -5.429 31.744 1.00 52.59 175 LYS A N 1
ATOM 1394 C CA . LYS A 1 175 ? -36.852 -4.410 32.549 1.00 52.59 175 LYS A CA 1
ATOM 1395 C C . LYS A 1 175 ? -38.264 -4.073 32.087 1.00 52.59 175 LYS A C 1
ATOM 1397 O O . LYS A 1 175 ? -38.960 -3.373 32.822 1.00 52.59 175 LYS A O 1
ATOM 1402 N N . THR A 1 176 ? -38.718 -4.591 30.949 1.00 52.19 176 THR A N 1
ATOM 1403 C CA . THR A 1 176 ? -40.081 -4.304 30.473 1.00 52.19 176 THR A CA 1
ATOM 1404 C C . THR A 1 176 ? -41.120 -5.242 31.096 1.00 52.19 176 THR A C 1
ATOM 1406 O O . THR A 1 176 ? -42.239 -4.804 31.352 1.00 52.19 176 THR A O 1
ATOM 1409 N N . ASP A 1 177 ? -40.748 -6.470 31.477 1.00 54.69 177 ASP A N 1
ATOM 1410 C CA . ASP A 1 177 ? -41.704 -7.417 32.076 1.00 54.69 177 ASP A CA 1
ATOM 1411 C C . ASP A 1 177 ? -41.968 -7.195 33.574 1.00 54.69 177 ASP A C 1
ATOM 1413 O O . ASP A 1 177 ? -43.081 -7.426 34.043 1.00 54.69 177 ASP A O 1
ATOM 1417 N N . ARG A 1 178 ? -41.030 -6.623 34.346 1.00 55.44 178 ARG A N 1
ATOM 1418 C CA . ARG A 1 178 ? -41.251 -6.403 35.796 1.00 55.44 178 ARG A CA 1
ATOM 1419 C C . ARG A 1 178 ? -42.251 -5.295 36.142 1.00 55.44 178 ARG A C 1
ATOM 1421 O O . ARG A 1 178 ? -42.648 -5.193 37.301 1.00 55.44 178 ARG A O 1
ATOM 1428 N N . ASN A 1 179 ? -42.646 -4.464 35.178 1.00 56.34 179 ASN A N 1
ATOM 1429 C CA . ASN A 1 179 ? -43.662 -3.428 35.394 1.00 56.34 179 ASN A CA 1
ATOM 1430 C C . ASN A 1 179 ? -45.066 -3.848 34.945 1.00 56.34 179 ASN A C 1
ATOM 1432 O O . ASN A 1 179 ? -46.017 -3.142 35.266 1.00 56.34 179 ASN A O 1
ATOM 1436 N N . ARG A 1 180 ? -45.224 -4.987 34.255 1.00 56.47 180 ARG A N 1
ATOM 1437 C CA . ARG A 1 180 ? -46.552 -5.515 33.905 1.00 56.47 180 ARG A CA 1
ATOM 1438 C C . ARG A 1 180 ? -47.206 -6.269 35.063 1.00 56.47 180 ARG A C 1
ATOM 1440 O O . ARG A 1 180 ? -48.419 -6.192 35.219 1.00 56.47 180 ARG A O 1
ATOM 1447 N N . ASP A 1 181 ? -46.397 -6.867 35.932 1.00 57.69 181 ASP A N 1
ATOM 1448 C CA . ASP A 1 181 ? -46.864 -7.700 37.050 1.00 57.69 181 ASP A CA 1
ATOM 1449 C C . ASP A 1 181 ? -47.235 -6.925 38.329 1.00 57.69 181 ASP A C 1
ATOM 1451 O O . ASP A 1 181 ? -47.660 -7.507 39.317 1.00 57.69 181 ASP A O 1
ATOM 1455 N N . LYS A 1 182 ? -47.075 -5.595 38.343 1.00 57.53 182 LYS A N 1
ATOM 1456 C CA . LYS A 1 182 ? -47.459 -4.742 39.489 1.00 57.53 182 LYS A CA 1
ATOM 1457 C C . LYS A 1 182 ? -48.743 -3.943 39.255 1.00 57.53 182 LYS A C 1
ATOM 1459 O O . LYS A 1 182 ? -49.012 -2.997 39.991 1.00 57.53 182 LYS A O 1
ATOM 1464 N N . SER A 1 183 ? -49.490 -4.277 38.203 1.00 58.22 183 SER A N 1
ATOM 1465 C CA . SER A 1 183 ? -50.707 -3.560 37.789 1.00 58.22 183 SER A CA 1
ATOM 1466 C C . SER A 1 183 ? -51.975 -4.422 37.750 1.00 58.22 183 SER A C 1
ATOM 1468 O O . SER A 1 183 ? -52.995 -3.961 37.243 1.00 58.22 183 SER A O 1
ATOM 1470 N N . GLN A 1 184 ? -51.922 -5.638 38.300 1.00 53.88 184 GLN A N 1
ATOM 1471 C CA . GLN A 1 184 ? -53.083 -6.489 38.589 1.00 53.88 184 GLN A CA 1
ATOM 1472 C C . GLN A 1 184 ? -53.164 -6.744 40.092 1.00 53.88 184 GLN A C 1
ATOM 1474 O O . GLN A 1 184 ? -54.305 -6.826 40.593 1.00 53.88 184 GLN A O 1
#

Nearest PDB structures (foldseek):
  5xfs-assembly1_B  TM=2.368E-01  e=4.556E+00  Mycobacterium tuberculosis H37Rv
  6jx6-assembly1_C  TM=2.362E-01  e=7.373E+00  Homo sapiens
  7a0y-assembly1_B  TM=2.004E-01  e=9.843E+00  Salmonella enterica subsp. enterica serovar Typhimurium str. LT2